Protein AF-Q75D77-F1 (afdb_monomer_lite)

Secondary structure (DSSP, 8-state):
--TTTGGGGT---HHHHHHHHHHHTS---HHHHHS-HHHHHHHHHHIIIIIIIIIIS---TTT-HHHHHHHHHHHHHHHHHTGGGT--BTTHHHHHHHHH-GGGTS-TT-HHHHHHHHHHHHS--PBP-TTTTS-----S----------GGGPPPTTS-TT-HHHHHHHHHHHHHHHHHHTT------TTSHHHHHHHHTT-----------------------------------PPP-PPP--------------------------------------------------------------------------------PPP-----------------------------

InterPro domains:
  IPR015267 Protein phosphatase 4 core regulatory subunit R2 [PF09184] (5-237)
  IPR015267 Protein phosphatase 4 core regulatory subunit R2 [PTHR16487] (82-351)

Organism: Eremothecium gossypii (strain ATCC 10895 / CBS 109.51 / FGSC 9923 / NRRL Y-1056) (NCBI:txid284811)

Structure (mmCIF, N/CA/C/O backbone):
data_AF-Q75D77-F1
#
_entry.id   AF-Q75D77-F1
#
loop_
_atom_site.group_PDB
_atom_site.id
_atom_site.type_symbol
_atom_site.label_atom_id
_atom_site.label_alt_id
_atom_site.label_comp_id
_atom_site.label_asym_id
_atom_site.label_entity_id
_atom_site.label_seq_id
_atom_site.pdbx_PDB_ins_code
_atom_site.Cartn_x
_atom_site.Cartn_y
_atom_site.Cartn_z
_atom_site.occupancy
_atom_site.B_iso_or_equiv
_atom_site.auth_seq_id
_atom_site.auth_comp_id
_atom_site.auth_asym_id
_atom_site.auth_atom_id
_atom_site.pdbx_PDB_model_num
ATOM 1 N N . MET A 1 1 ? 21.833 11.526 8.584 1.00 44.44 1 MET A N 1
ATOM 2 C CA . MET A 1 1 ? 22.180 11.220 7.180 1.00 44.44 1 MET A CA 1
ATOM 3 C C . MET A 1 1 ? 21.244 10.127 6.653 1.00 44.44 1 MET A C 1
ATOM 5 O O . MET A 1 1 ? 21.713 9.078 6.258 1.00 44.44 1 MET A O 1
ATOM 9 N N . GLN A 1 2 ? 19.924 10.351 6.675 1.00 49.41 2 GLN A N 1
ATOM 10 C CA . GLN A 1 2 ? 18.911 9.353 6.265 1.00 49.41 2 GLN A CA 1
ATOM 11 C C . GLN A 1 2 ? 18.120 9.778 5.011 1.00 49.41 2 GLN A C 1
ATOM 13 O O . GLN A 1 2 ? 17.219 9.079 4.579 1.00 49.41 2 GLN A O 1
ATOM 18 N N . SER A 1 3 ? 18.477 10.896 4.373 1.00 57.91 3 SER A N 1
ATOM 19 C CA . SER A 1 3 ? 17.642 11.550 3.354 1.00 57.91 3 SER A CA 1
ATOM 20 C C . SER A 1 3 ? 17.718 10.949 1.940 1.00 57.91 3 SER A C 1
ATOM 22 O O . SER A 1 3 ? 17.270 11.591 0.997 1.00 57.91 3 SER A O 1
ATOM 24 N N . GLY A 1 4 ? 18.349 9.784 1.756 1.00 55.44 4 GLY A N 1
ATOM 25 C CA . GLY A 1 4 ? 18.550 9.181 0.429 1.00 55.44 4 GLY A CA 1
ATOM 26 C C . GLY A 1 4 ? 17.504 8.128 0.063 1.00 55.44 4 GLY A C 1
ATOM 27 O O . GLY A 1 4 ? 17.031 8.095 -1.069 1.00 55.44 4 GLY A O 1
ATOM 28 N N . GLU A 1 5 ? 17.117 7.285 1.019 1.00 57.66 5 GLU A N 1
ATOM 29 C CA . GLU A 1 5 ? 16.208 6.163 0.755 1.00 57.66 5 GLU A CA 1
ATOM 30 C C . GLU A 1 5 ? 14.735 6.578 0.790 1.00 57.66 5 GLU A C 1
ATOM 32 O O . GLU A 1 5 ? 13.937 6.039 0.029 1.00 57.66 5 GLU A O 1
ATOM 37 N N . GLU A 1 6 ? 14.383 7.614 1.560 1.00 56.34 6 GLU A N 1
ATOM 38 C CA . GLU A 1 6 ? 13.011 8.147 1.629 1.00 56.34 6 GLU A CA 1
ATOM 39 C C . GLU A 1 6 ? 12.502 8.646 0.262 1.00 56.34 6 GLU A C 1
ATOM 41 O O . GLU A 1 6 ? 11.308 8.582 -0.023 1.00 56.34 6 GLU A O 1
ATOM 46 N N . SER A 1 7 ? 13.404 9.069 -0.635 1.00 55.75 7 SER A N 1
ATOM 47 C CA . SER A 1 7 ? 13.040 9.444 -2.010 1.00 55.75 7 SER A CA 1
ATOM 48 C C . SER A 1 7 ? 12.618 8.259 -2.880 1.00 55.75 7 SER A C 1
ATOM 50 O O . SER A 1 7 ? 11.870 8.457 -3.832 1.00 55.75 7 SER A O 1
ATOM 52 N N . ARG A 1 8 ? 13.047 7.025 -2.578 1.00 59.03 8 ARG A N 1
ATOM 53 C CA . ARG A 1 8 ? 12.725 5.863 -3.427 1.00 59.03 8 ARG A CA 1
ATOM 54 C C . ARG A 1 8 ? 11.274 5.405 -3.314 1.00 59.03 8 ARG A C 1
ATOM 56 O O . ARG A 1 8 ? 10.776 4.777 -4.240 1.00 59.03 8 ARG A O 1
ATOM 63 N N . LEU A 1 9 ? 10.592 5.734 -2.218 1.00 72.62 9 LEU A N 1
ATOM 64 C CA . LEU A 1 9 ? 9.173 5.403 -2.041 1.00 72.62 9 LEU A CA 1
ATOM 65 C C . LEU A 1 9 ? 8.240 6.422 -2.707 1.00 72.62 9 LEU A C 1
ATOM 67 O O . LEU A 1 9 ? 7.045 6.165 -2.844 1.00 72.62 9 LEU A O 1
ATOM 71 N N . GLY A 1 10 ? 8.765 7.589 -3.097 1.00 85.25 10 GLY A N 1
ATOM 72 C CA . GLY A 1 10 ? 7.974 8.666 -3.687 1.00 85.25 10 GLY A CA 1
ATOM 73 C C . GLY A 1 10 ? 6.927 9.257 -2.738 1.00 85.25 10 GLY A C 1
ATOM 74 O O . GLY A 1 10 ? 5.968 9.847 -3.205 1.00 85.25 10 GLY A O 1
ATOM 75 N N . ILE A 1 11 ? 7.032 9.102 -1.411 1.00 92.62 11 ILE A N 1
ATOM 76 C CA . ILE A 1 11 ? 6.045 9.664 -0.469 1.00 92.62 11 ILE A CA 1
ATOM 77 C C . ILE A 1 11 ? 6.521 11.036 0.017 1.00 92.62 11 ILE A C 1
ATOM 79 O O . ILE A 1 11 ? 7.289 11.148 0.968 1.00 92.62 11 ILE A O 1
ATOM 83 N N . LYS A 1 12 ? 6.043 12.109 -0.619 1.00 91.31 12 LYS A N 1
ATOM 84 C CA . LYS A 1 12 ? 6.459 13.492 -0.303 1.00 91.31 12 LYS A CA 1
ATOM 85 C C . LYS A 1 12 ? 5.999 14.002 1.062 1.00 91.31 12 LYS A C 1
ATOM 87 O O . LYS A 1 12 ? 6.651 14.851 1.669 1.00 91.31 12 LYS A O 1
ATOM 92 N N . CYS A 1 13 ? 4.841 13.544 1.529 1.00 94.44 13 CYS A N 1
ATOM 93 C CA . CYS A 1 13 ? 4.251 14.016 2.774 1.00 94.44 13 CYS A CA 1
ATOM 94 C C . CYS A 1 13 ? 4.801 13.208 3.959 1.00 94.44 13 CYS A C 1
ATOM 96 O O . CYS A 1 13 ? 4.417 12.058 4.153 1.00 94.44 13 CYS A O 1
ATOM 98 N N . ALA A 1 14 ? 5.667 13.820 4.774 1.00 93.88 14 ALA A N 1
ATOM 99 C CA . ALA A 1 14 ? 6.322 13.148 5.901 1.00 93.88 14 ALA A CA 1
ATOM 100 C C . ALA A 1 14 ? 5.331 12.525 6.903 1.00 93.88 14 ALA A C 1
ATOM 102 O O . ALA A 1 14 ? 5.546 11.411 7.373 1.00 93.88 14 ALA A O 1
ATOM 103 N N . SER A 1 15 ? 4.216 13.206 7.191 1.00 96.19 15 SER A N 1
ATOM 104 C CA . SER A 1 15 ? 3.186 12.671 8.087 1.00 96.19 15 SER A CA 1
ATOM 105 C C . SER A 1 15 ? 2.448 11.479 7.478 1.00 96.19 15 SER A C 1
ATOM 107 O O . SER A 1 15 ? 2.137 10.536 8.194 1.00 96.19 15 SER A O 1
ATOM 109 N N . LEU A 1 16 ? 2.201 11.482 6.162 1.00 97.38 16 LEU A N 1
ATOM 110 C CA . LEU A 1 16 ? 1.619 10.324 5.477 1.00 97.38 16 LEU A CA 1
ATOM 111 C C . LEU A 1 16 ? 2.597 9.141 5.482 1.00 97.38 16 LEU A C 1
ATOM 113 O O . LEU A 1 16 ? 2.183 8.014 5.722 1.00 97.38 16 LEU A O 1
ATOM 117 N N . HIS A 1 17 ? 3.890 9.392 5.254 1.00 96.31 17 HIS A N 1
ATOM 118 C CA . HIS A 1 17 ? 4.924 8.359 5.308 1.00 96.31 17 HIS A CA 1
ATOM 119 C C . HIS A 1 17 ? 4.996 7.694 6.692 1.00 96.31 17 HIS A C 1
ATOM 121 O O . HIS A 1 17 ? 5.020 6.467 6.779 1.00 96.31 17 HIS A O 1
ATOM 127 N N . GLU A 1 18 ? 4.981 8.481 7.772 1.00 96.88 18 GLU A N 1
ATOM 128 C CA . GLU A 1 18 ? 4.966 7.961 9.146 1.00 96.88 18 GLU A CA 1
ATOM 129 C C . GLU A 1 18 ? 3.713 7.112 9.421 1.00 96.88 18 GLU A C 1
ATOM 131 O O . GLU A 1 18 ? 3.813 6.005 9.946 1.00 96.88 18 GLU A O 1
ATOM 136 N N . GLU A 1 19 ? 2.535 7.595 9.020 1.00 97.75 19 GLU A N 1
ATOM 137 C CA . GLU A 1 19 ? 1.270 6.878 9.212 1.00 97.75 19 GLU A CA 1
ATOM 138 C C . GLU A 1 19 ? 1.205 5.578 8.403 1.00 97.75 19 GLU A C 1
ATOM 140 O O . GLU A 1 19 ? 0.796 4.550 8.937 1.00 97.75 19 GLU A O 1
ATOM 145 N N . LEU A 1 20 ? 1.625 5.597 7.133 1.00 97.31 20 LEU A N 1
ATOM 146 C CA . LEU A 1 20 ? 1.664 4.398 6.297 1.00 97.31 20 LEU A CA 1
ATOM 147 C C . LEU A 1 20 ? 2.696 3.388 6.805 1.00 97.31 20 LEU A C 1
ATOM 149 O O . LEU A 1 20 ? 2.415 2.195 6.785 1.00 97.31 20 LEU A O 1
ATOM 153 N N . THR A 1 21 ? 3.843 3.849 7.314 1.00 96.62 21 THR A N 1
ATOM 154 C CA . THR A 1 21 ? 4.843 2.969 7.940 1.00 96.62 21 THR A CA 1
ATOM 155 C C . THR A 1 21 ? 4.243 2.257 9.154 1.00 96.62 21 THR A C 1
ATOM 157 O O . THR A 1 21 ? 4.318 1.034 9.232 1.00 96.62 21 THR A O 1
ATOM 160 N N . GLN A 1 22 ? 3.558 2.982 10.046 1.00 97.00 22 GLN A N 1
ATOM 161 C CA . GLN A 1 22 ? 2.881 2.377 11.203 1.00 97.00 22 GLN A CA 1
ATOM 162 C C . GLN A 1 22 ? 1.814 1.358 10.776 1.00 97.00 22 GLN A C 1
ATOM 164 O O . GLN A 1 22 ? 1.760 0.251 11.304 1.00 97.00 22 GLN A O 1
ATOM 169 N N . ILE A 1 23 ? 0.991 1.694 9.778 1.00 96.69 23 ILE A N 1
ATOM 170 C CA . ILE A 1 23 ? -0.087 0.808 9.315 1.00 96.69 23 ILE A CA 1
ATOM 171 C C . ILE A 1 23 ? 0.457 -0.447 8.622 1.00 96.69 23 ILE A C 1
ATOM 173 O O . ILE A 1 23 ? -0.061 -1.536 8.855 1.00 96.69 23 ILE A O 1
ATOM 177 N N . VAL A 1 24 ? 1.451 -0.305 7.742 1.00 96.44 24 VAL A N 1
ATOM 178 C CA . VAL A 1 24 ? 1.895 -1.380 6.837 1.00 96.44 24 VAL A CA 1
ATOM 179 C C . VAL A 1 24 ? 3.035 -2.201 7.437 1.00 96.44 24 VAL A C 1
ATOM 181 O O . VAL A 1 24 ? 3.015 -3.425 7.333 1.00 96.44 24 VAL A O 1
ATOM 184 N N . ILE A 1 25 ? 4.016 -1.550 8.065 1.00 95.69 25 ILE A N 1
ATOM 185 C CA . ILE A 1 25 ? 5.194 -2.217 8.636 1.00 95.69 25 ILE A CA 1
ATOM 186 C C . ILE A 1 25 ? 4.924 -2.649 10.075 1.00 95.69 25 ILE A C 1
ATOM 188 O O . ILE A 1 25 ? 5.086 -3.825 10.394 1.00 95.69 25 ILE A O 1
ATOM 192 N N . ASP A 1 26 ? 4.456 -1.731 10.925 1.00 96.88 26 ASP A N 1
ATOM 193 C CA . ASP A 1 26 ? 4.207 -2.039 12.342 1.00 96.88 26 ASP A CA 1
ATOM 194 C C . ASP A 1 26 ? 2.865 -2.763 12.565 1.00 96.88 26 ASP A C 1
ATOM 196 O O . ASP A 1 26 ? 2.584 -3.224 13.672 1.00 96.88 26 ASP A O 1
ATOM 200 N N . GLN A 1 27 ? 2.036 -2.872 11.517 1.00 94.88 27 GLN A N 1
ATOM 201 C CA . GLN A 1 27 ? 0.669 -3.410 11.560 1.00 94.88 27 GLN A CA 1
ATOM 202 C C . GLN A 1 27 ? -0.225 -2.707 12.600 1.00 94.88 27 GLN A C 1
ATOM 204 O O . GLN A 1 27 ? -1.197 -3.280 13.104 1.00 94.88 27 GLN A O 1
ATOM 209 N N . ASP A 1 28 ? 0.081 -1.445 12.913 1.00 94.62 28 ASP A N 1
ATOM 210 C CA . ASP A 1 28 ? -0.666 -0.621 13.854 1.00 94.62 28 ASP A CA 1
ATOM 211 C C . ASP A 1 28 ? -1.730 0.213 13.130 1.00 94.62 28 ASP A C 1
ATOM 213 O O . ASP A 1 28 ? -1.447 1.128 12.357 1.00 94.62 28 ASP A O 1
ATOM 217 N N . VAL A 1 29 ? -2.998 -0.067 13.430 1.00 94.38 29 VAL A N 1
ATOM 218 C CA . VAL A 1 29 ? -4.148 0.693 12.915 1.00 94.38 29 VAL A CA 1
ATOM 219 C C . VAL A 1 29 ? -4.448 1.962 13.716 1.00 94.38 29 VAL A C 1
ATOM 221 O O . VAL A 1 29 ? -5.402 2.675 13.398 1.00 94.38 29 VAL A O 1
ATOM 224 N N . GLY A 1 30 ? -3.665 2.261 14.754 1.00 95.25 30 GLY A N 1
ATOM 225 C CA . GLY A 1 30 ? -3.779 3.457 15.584 1.00 95.25 30 GLY A CA 1
ATOM 226 C C . GLY A 1 30 ? -3.913 4.767 14.793 1.00 95.25 30 GLY A C 1
ATOM 227 O 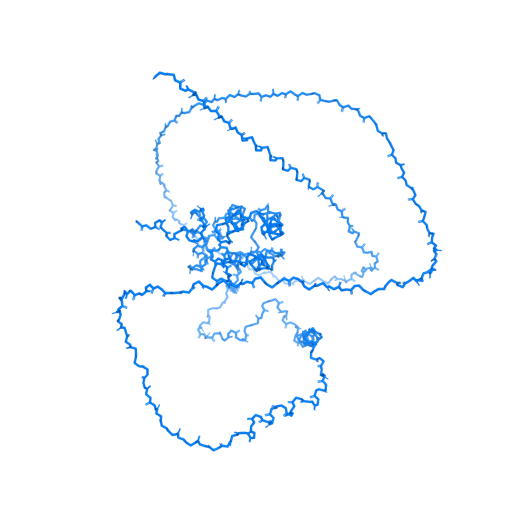O . GLY A 1 30 ? -4.794 5.569 15.125 1.00 95.25 30 GLY A O 1
ATOM 228 N N . PRO A 1 31 ? -3.133 5.005 13.717 1.00 96.56 31 PRO A N 1
ATOM 229 C CA . PRO A 1 31 ? -3.299 6.178 12.858 1.00 96.56 31 PRO A CA 1
ATOM 230 C C . PRO A 1 31 ? -4.708 6.334 12.275 1.00 96.56 31 PRO A C 1
ATOM 232 O O . PRO A 1 31 ? -5.253 7.435 12.316 1.00 96.56 31 PRO A O 1
ATOM 235 N N . LEU A 1 32 ? -5.332 5.237 11.828 1.00 96.38 32 LEU A N 1
ATOM 236 C CA . LEU A 1 32 ? -6.681 5.239 11.242 1.00 96.38 32 LEU A CA 1
ATOM 237 C C . LEU A 1 32 ? -7.779 5.586 12.261 1.00 96.38 32 LEU A C 1
ATOM 239 O O . LEU A 1 32 ? -8.881 5.967 11.877 1.00 96.38 32 LEU A O 1
ATOM 243 N N . GLN A 1 33 ? -7.496 5.444 13.560 1.00 95.00 33 GLN A N 1
ATOM 244 C CA . GLN A 1 33 ? -8.410 5.820 14.646 1.00 95.00 33 GLN A CA 1
ATOM 245 C C . GLN A 1 33 ? -8.165 7.244 15.156 1.00 95.00 33 GLN A C 1
ATOM 247 O O . GLN A 1 33 ? -9.082 7.896 15.653 1.00 95.00 33 GLN A O 1
ATOM 252 N N . ARG A 1 34 ? -6.915 7.710 15.082 1.00 95.88 34 ARG A N 1
ATOM 253 C CA . ARG A 1 34 ? -6.466 8.993 15.635 1.00 95.88 34 ARG A CA 1
ATOM 254 C C . ARG A 1 34 ? -6.675 10.158 14.669 1.00 95.88 34 ARG A C 1
ATOM 256 O O . ARG A 1 34 ? -7.000 11.253 15.124 1.00 95.88 34 ARG A O 1
ATOM 263 N N . VAL A 1 35 ? -6.451 9.941 13.374 1.00 97.00 35 VAL A N 1
ATOM 264 C CA . VAL A 1 35 ? -6.540 10.982 12.341 1.00 97.00 35 VAL A CA 1
ATOM 265 C C . VAL A 1 35 ? -7.941 10.967 11.718 1.00 97.00 35 VAL A C 1
ATOM 267 O O . VAL A 1 35 ? -8.418 9.891 11.353 1.00 97.00 35 VAL A O 1
ATOM 270 N N . PRO A 1 36 ? -8.623 12.121 11.571 1.00 97.25 36 PRO A N 1
ATOM 271 C CA . PRO A 1 36 ? -9.892 12.185 10.851 1.00 97.25 36 PRO A CA 1
ATOM 272 C C . PRO A 1 36 ? -9.756 11.615 9.436 1.00 97.25 36 PRO A C 1
ATOM 274 O O . PRO A 1 36 ? -8.835 11.974 8.701 1.00 97.25 36 PRO A O 1
ATOM 277 N N . ALA A 1 37 ? -10.695 10.758 9.034 1.00 97.50 37 ALA A N 1
ATOM 278 C CA . ALA A 1 37 ? -10.677 10.109 7.728 1.00 97.50 37 ALA A CA 1
ATOM 279 C C . ALA A 1 37 ? -10.583 11.116 6.574 1.00 97.50 37 ALA A C 1
ATOM 281 O O . ALA A 1 37 ? -9.868 10.863 5.615 1.00 97.50 37 ALA A O 1
ATOM 282 N N . SER A 1 38 ? -11.238 12.276 6.680 1.00 97.94 38 SER A N 1
ATOM 283 C CA . SER A 1 38 ? -11.159 13.330 5.664 1.00 97.94 38 SER A CA 1
ATOM 284 C C . SER A 1 38 ? -9.739 13.880 5.479 1.00 97.94 38 SER A C 1
ATOM 286 O O . SER A 1 38 ? -9.333 14.162 4.359 1.00 97.94 38 SER A O 1
ATOM 288 N N . GLU A 1 39 ? -8.975 14.030 6.566 1.00 98.12 39 GLU A N 1
ATOM 289 C CA . GLU A 1 39 ? -7.596 14.540 6.531 1.00 98.12 39 GLU A CA 1
ATOM 290 C C . GLU A 1 39 ? -6.612 13.465 6.054 1.00 98.12 39 GLU A C 1
ATOM 292 O O . GLU A 1 39 ? -5.726 13.737 5.240 1.00 98.12 39 GLU A O 1
ATOM 297 N N . PHE A 1 40 ? -6.788 12.233 6.538 1.00 98.31 40 PHE A N 1
ATOM 298 C CA . PHE A 1 40 ? -5.977 11.094 6.123 1.00 98.31 40 PHE A CA 1
ATOM 299 C C . PHE A 1 40 ? -6.170 10.788 4.633 1.00 98.31 40 PHE A C 1
ATOM 301 O O . PHE A 1 40 ? -5.196 10.712 3.881 1.00 98.31 40 PHE A O 1
ATOM 308 N N . LEU A 1 41 ? -7.429 10.666 4.192 1.00 98.25 41 LEU A N 1
ATOM 309 C CA . LEU A 1 41 ? -7.760 10.365 2.803 1.00 98.25 41 LEU A CA 1
ATOM 310 C C . LEU A 1 41 ? -7.303 11.477 1.867 1.00 98.25 41 LEU A C 1
ATOM 312 O O . LEU A 1 41 ? -6.728 11.136 0.848 1.00 98.25 41 LEU A O 1
ATOM 316 N N . ALA A 1 42 ? -7.440 12.761 2.219 1.00 98.00 42 ALA A N 1
ATOM 317 C CA . ALA A 1 42 ? -6.970 13.859 1.366 1.00 98.00 42 ALA A CA 1
ATOM 318 C C . ALA A 1 42 ? -5.483 13.721 0.985 1.00 98.00 42 ALA A C 1
ATOM 320 O O . ALA A 1 42 ? -5.122 13.837 -0.186 1.00 98.00 42 ALA A O 1
ATOM 321 N N . ARG A 1 43 ? -4.619 13.400 1.958 1.00 97.94 43 ARG A N 1
ATOM 322 C CA . ARG A 1 43 ? -3.185 13.168 1.706 1.00 97.94 43 ARG A CA 1
ATOM 323 C C . ARG A 1 43 ? -2.943 11.876 0.927 1.00 97.94 43 ARG A C 1
ATOM 325 O O . ARG A 1 43 ? -2.105 11.843 0.029 1.00 97.94 43 ARG A O 1
ATOM 332 N N . LEU A 1 44 ? -3.673 10.811 1.264 1.00 98.25 44 LEU A N 1
ATOM 333 C CA . LEU A 1 44 ? -3.537 9.514 0.604 1.00 98.25 44 LEU A CA 1
ATOM 334 C C . LEU A 1 44 ? -3.970 9.568 -0.865 1.00 98.25 44 LEU A C 1
ATOM 336 O O . LEU A 1 44 ? -3.279 9.007 -1.711 1.00 98.25 44 LEU A O 1
ATOM 340 N N . VAL A 1 45 ? -5.080 10.239 -1.185 1.00 97.69 45 VAL A N 1
ATOM 341 C CA . VAL A 1 45 ? -5.582 10.349 -2.560 1.00 97.69 45 VAL A CA 1
ATOM 342 C C . VAL A 1 45 ? -4.718 11.269 -3.414 1.00 97.69 45 VAL A C 1
ATOM 344 O O . VAL A 1 45 ? -4.531 10.982 -4.594 1.00 97.69 45 VAL A O 1
ATOM 347 N N . GLU A 1 46 ? -4.128 12.319 -2.833 1.00 97.00 46 GLU A N 1
ATOM 348 C CA . GLU A 1 46 ? -3.119 13.139 -3.511 1.00 97.00 46 GLU A CA 1
ATOM 349 C C . GLU A 1 46 ? -1.897 12.289 -3.885 1.00 97.00 46 GLU A C 1
ATOM 351 O O . GLU A 1 46 ? -1.494 12.254 -5.049 1.00 97.00 46 GLU A O 1
ATOM 356 N N . HIS A 1 47 ? -1.358 11.535 -2.921 1.00 97.25 47 HIS A N 1
ATOM 357 C CA . HIS A 1 47 ? -0.231 10.629 -3.149 1.00 97.25 47 HIS A CA 1
ATOM 358 C C . HIS A 1 47 ? -0.552 9.564 -4.204 1.00 97.25 47 HIS A C 1
ATOM 360 O O . HIS A 1 47 ? 0.200 9.375 -5.160 1.00 97.25 47 HIS A O 1
ATOM 366 N N . MET A 1 48 ? -1.711 8.923 -4.068 1.00 96.81 48 MET A N 1
ATOM 367 C CA . MET A 1 48 ? -2.193 7.884 -4.971 1.00 96.81 48 MET A CA 1
ATOM 368 C C . MET A 1 48 ? -2.420 8.404 -6.392 1.00 96.81 48 MET A C 1
ATOM 370 O O . MET A 1 48 ? -2.027 7.731 -7.337 1.00 96.81 48 MET A O 1
ATOM 374 N N . GLY A 1 49 ? -3.048 9.572 -6.552 1.00 96.00 49 GLY A N 1
ATOM 375 C CA . GLY A 1 49 ? -3.456 10.114 -7.849 1.00 96.00 49 GLY A CA 1
ATOM 376 C C . GLY A 1 49 ? -2.393 10.939 -8.572 1.00 96.00 49 GLY A C 1
ATOM 377 O O . GLY A 1 49 ? -2.452 11.062 -9.794 1.00 96.00 49 GLY A O 1
ATOM 378 N N . GLN A 1 50 ? -1.432 11.514 -7.846 1.00 94.25 50 GLN A N 1
ATOM 379 C CA . GLN A 1 50 ? -0.445 12.434 -8.419 1.00 94.25 50 GLN A CA 1
ATOM 380 C C . GLN A 1 50 ? 0.982 11.924 -8.262 1.00 94.25 50 GLN A C 1
ATOM 382 O O . GLN A 1 50 ? 1.721 11.864 -9.246 1.00 94.25 50 GLN A O 1
ATOM 387 N N . THR A 1 51 ? 1.373 11.562 -7.044 1.00 94.81 51 THR A N 1
ATOM 388 C CA . THR A 1 51 ? 2.774 11.280 -6.727 1.00 94.81 51 THR A CA 1
ATOM 389 C C . THR A 1 51 ? 3.206 9.915 -7.248 1.00 94.81 51 THR A C 1
ATOM 391 O O . THR A 1 51 ? 4.173 9.838 -8.001 1.00 94.81 51 THR A O 1
ATOM 394 N N . ILE A 1 52 ? 2.456 8.848 -6.949 1.00 95.25 52 ILE A N 1
ATOM 395 C CA . ILE A 1 52 ? 2.797 7.482 -7.377 1.00 95.25 52 ILE A CA 1
ATOM 396 C C . ILE A 1 52 ? 2.926 7.363 -8.908 1.00 95.25 52 ILE A C 1
ATOM 398 O O . ILE A 1 52 ? 3.961 6.876 -9.369 1.00 95.25 52 ILE A O 1
ATOM 402 N N . PRO A 1 53 ? 1.954 7.811 -9.732 1.00 94.19 53 PRO A N 1
ATOM 403 C CA . PRO A 1 53 ? 2.070 7.661 -11.180 1.00 94.19 53 PRO A CA 1
ATOM 404 C C . PRO A 1 53 ? 3.295 8.380 -11.746 1.00 94.19 53 PRO A C 1
ATOM 406 O O . PRO A 1 53 ? 3.988 7.821 -12.588 1.00 94.19 53 PRO A O 1
ATOM 409 N N . ARG A 1 54 ? 3.585 9.594 -11.264 1.00 92.62 54 ARG A N 1
ATOM 410 C CA . ARG A 1 54 ? 4.667 10.433 -11.796 1.00 92.62 54 ARG A CA 1
ATOM 411 C C . ARG A 1 54 ? 6.043 10.002 -11.306 1.00 92.62 54 ARG A C 1
ATOM 413 O O . ARG A 1 54 ? 6.968 9.922 -12.102 1.00 92.62 54 ARG A O 1
ATOM 420 N N . GLU A 1 55 ? 6.185 9.748 -10.010 1.00 92.44 55 GLU A N 1
ATOM 421 C CA . GLU A 1 55 ? 7.493 9.538 -9.376 1.00 92.44 55 GLU A CA 1
ATOM 422 C C . GLU A 1 55 ? 7.895 8.072 -9.312 1.00 92.44 55 GLU A C 1
ATOM 424 O O . GLU A 1 55 ? 9.083 7.773 -9.346 1.00 92.44 55 GLU A O 1
ATOM 429 N N . VAL A 1 56 ? 6.924 7.159 -9.236 1.00 92.81 56 VAL A N 1
ATOM 430 C CA . VAL A 1 56 ? 7.213 5.731 -9.074 1.00 92.81 56 VAL A CA 1
ATOM 431 C C . VAL A 1 56 ? 7.097 4.973 -10.390 1.00 92.81 56 VAL A C 1
ATOM 433 O O . VAL A 1 56 ? 7.964 4.163 -10.707 1.00 92.81 56 VAL A O 1
ATOM 436 N N . PHE A 1 57 ? 6.049 5.244 -11.169 1.00 93.00 57 PHE A N 1
ATOM 437 C CA . PHE A 1 57 ? 5.842 4.605 -12.475 1.00 93.00 57 PHE A CA 1
ATOM 438 C C . PHE A 1 57 ? 6.409 5.420 -13.648 1.00 93.00 57 PHE A C 1
ATOM 440 O O . PHE A 1 57 ? 6.335 4.968 -14.787 1.00 93.00 57 PHE A O 1
ATOM 447 N N . GLY A 1 58 ? 6.954 6.618 -13.399 1.00 89.62 58 GLY A N 1
ATOM 448 C CA . GLY A 1 58 ? 7.504 7.475 -14.455 1.00 89.62 58 GLY A CA 1
ATOM 449 C C . GLY A 1 58 ? 6.477 7.836 -15.532 1.00 89.62 58 GLY A C 1
ATOM 450 O O . GLY A 1 58 ? 6.832 7.979 -16.698 1.00 89.62 58 GLY A O 1
ATOM 451 N N . ALA A 1 59 ? 5.192 7.917 -15.173 1.00 79.88 59 ALA A N 1
ATOM 452 C CA . ALA A 1 59 ? 4.119 8.183 -16.117 1.00 79.88 59 ALA A CA 1
ATOM 453 C C . ALA A 1 59 ? 4.209 9.628 -16.619 1.00 79.88 59 ALA A C 1
ATOM 455 O O . ALA A 1 59 ? 3.704 10.565 -15.992 1.00 79.88 59 ALA A O 1
ATOM 456 N N . GLU A 1 60 ? 4.861 9.797 -17.764 1.00 75.00 60 GLU A N 1
ATOM 457 C CA . GLU A 1 60 ? 4.803 11.025 -18.541 1.00 75.00 60 GLU A CA 1
ATOM 458 C C . GLU A 1 60 ? 3.420 11.180 -19.188 1.00 75.00 60 GLU A C 1
ATOM 460 O O . GLU A 1 60 ? 2.668 10.215 -19.364 1.00 75.00 60 GLU A O 1
ATOM 465 N N . ALA A 1 61 ? 3.057 12.421 -19.515 1.00 63.59 61 ALA A N 1
ATOM 466 C CA . ALA A 1 61 ? 1.699 12.795 -19.910 1.00 63.59 61 ALA A CA 1
ATOM 467 C C . ALA A 1 61 ? 1.157 12.035 -21.138 1.00 63.59 61 ALA A C 1
ATOM 469 O O . ALA A 1 61 ? -0.057 11.983 -21.321 1.00 63.59 61 ALA A O 1
ATOM 470 N N . GLU A 1 62 ? 2.019 11.446 -21.968 1.00 65.31 62 GLU A N 1
ATOM 471 C CA . GLU A 1 62 ? 1.631 10.890 -23.267 1.00 65.31 62 GLU A CA 1
ATOM 472 C C . GLU A 1 62 ? 1.273 9.397 -23.209 1.00 65.31 62 GLU A C 1
ATOM 474 O O . GLU A 1 62 ? 0.286 8.975 -23.812 1.00 65.31 62 GLU A O 1
ATOM 479 N N . THR A 1 63 ? 1.999 8.588 -22.434 1.00 66.81 63 THR A N 1
ATOM 480 C CA . THR A 1 63 ? 1.878 7.116 -22.488 1.00 66.81 63 THR A CA 1
ATOM 481 C C . THR A 1 63 ? 0.752 6.565 -21.600 1.00 66.81 63 THR A C 1
ATOM 483 O O . THR A 1 63 ? 0.300 5.435 -21.784 1.00 66.81 63 THR A O 1
ATOM 486 N N . GLY A 1 64 ? 0.270 7.355 -20.635 1.00 72.94 64 GLY A N 1
ATOM 487 C CA . GLY A 1 64 ? -0.608 6.887 -19.555 1.00 72.94 64 GLY A CA 1
ATOM 488 C C . GLY A 1 64 ? -1.991 7.532 -19.473 1.00 72.94 64 GLY A C 1
ATOM 489 O O . GLY A 1 64 ? -2.678 7.306 -18.480 1.00 72.94 64 GLY A O 1
ATOM 490 N N . THR A 1 65 ? -2.417 8.328 -20.461 1.00 86.19 65 THR A N 1
ATOM 491 C CA . THR A 1 65 ? -3.616 9.194 -20.360 1.00 86.19 65 THR A CA 1
ATOM 492 C C . THR A 1 65 ? -4.856 8.466 -19.833 1.00 86.19 65 THR A C 1
ATOM 494 O O . THR A 1 65 ? -5.439 8.887 -18.837 1.00 86.19 65 THR A O 1
ATOM 497 N N . ARG A 1 66 ? -5.202 7.311 -20.414 1.00 94.19 66 ARG A N 1
ATOM 498 C CA . ARG A 1 66 ? -6.365 6.512 -19.993 1.00 94.19 66 ARG A CA 1
ATOM 499 C C . ARG A 1 66 ? -6.250 5.977 -18.562 1.00 94.19 66 ARG A C 1
ATOM 501 O O . ARG A 1 66 ? -7.244 5.934 -17.843 1.00 94.19 66 ARG A O 1
ATOM 508 N N . ASP A 1 67 ? -5.069 5.522 -18.154 1.00 95.31 67 ASP A N 1
ATOM 509 C CA . ASP A 1 67 ? -4.869 4.966 -16.812 1.00 95.31 67 ASP A CA 1
ATOM 510 C C . ASP A 1 67 ? -4.856 6.084 -15.749 1.00 95.31 67 ASP A C 1
ATOM 512 O O . ASP A 1 67 ? -5.397 5.895 -14.660 1.00 95.31 67 ASP A O 1
ATOM 516 N N . LEU A 1 68 ? -4.366 7.282 -16.096 1.00 95.19 68 LEU A N 1
ATOM 517 C CA . LEU A 1 68 ? -4.459 8.485 -15.259 1.00 95.19 68 LEU A CA 1
ATOM 518 C C . LEU A 1 68 ? -5.902 8.996 -15.117 1.00 95.19 68 LEU A C 1
ATOM 520 O O . LEU A 1 68 ? -6.307 9.366 -14.017 1.00 95.19 68 LEU A O 1
ATOM 524 N N . GLU A 1 69 ? -6.704 8.980 -16.187 1.00 95.56 69 GLU A N 1
ATOM 525 C CA . GLU A 1 69 ? -8.135 9.324 -16.128 1.00 95.56 69 GLU A CA 1
ATOM 526 C C . GLU A 1 69 ? -8.906 8.386 -15.192 1.00 95.56 69 GLU A C 1
ATOM 528 O O . GLU A 1 69 ? -9.685 8.833 -14.346 1.00 95.56 69 GLU A O 1
ATOM 533 N N . ARG A 1 70 ? -8.652 7.076 -15.301 1.00 97.12 70 ARG A N 1
ATOM 534 C CA . ARG A 1 70 ? -9.245 6.062 -14.416 1.00 97.12 70 ARG A CA 1
ATOM 535 C C . ARG A 1 70 ? -8.836 6.281 -12.967 1.00 97.12 70 ARG A C 1
ATOM 537 O O . ARG A 1 70 ? -9.681 6.241 -12.079 1.00 97.12 70 ARG A O 1
ATOM 544 N N . LEU A 1 71 ? -7.562 6.571 -12.723 1.00 96.88 71 LEU A N 1
ATOM 545 C CA . LEU A 1 71 ? -7.070 6.887 -11.389 1.00 96.88 71 LEU A CA 1
ATOM 546 C C . LEU A 1 71 ? -7.727 8.151 -10.815 1.00 96.88 71 LEU A C 1
ATOM 548 O O . LEU A 1 71 ? -8.115 8.162 -9.648 1.00 96.88 71 LEU A O 1
ATOM 552 N N . GLY A 1 72 ? -7.944 9.176 -11.644 1.00 97.25 72 GLY A N 1
ATOM 553 C CA . GLY A 1 72 ? -8.725 10.357 -11.277 1.00 97.25 72 GLY A CA 1
ATOM 554 C C . GLY A 1 72 ? -10.163 10.015 -10.870 1.00 97.25 72 GLY A C 1
ATOM 555 O O . GLY A 1 72 ? -10.658 10.533 -9.870 1.00 97.25 72 GLY A O 1
ATOM 556 N N . ALA A 1 73 ? -10.814 9.085 -11.577 1.00 98.25 73 ALA A N 1
ATOM 557 C CA . ALA A 1 73 ? -12.146 8.599 -11.212 1.00 98.25 73 ALA A CA 1
ATOM 558 C C . ALA A 1 73 ? -12.157 7.818 -9.883 1.00 98.25 73 ALA A C 1
ATOM 560 O O . ALA A 1 73 ? -13.127 7.904 -9.130 1.00 98.25 73 ALA A O 1
ATOM 561 N N . ILE A 1 74 ? -11.087 7.079 -9.569 1.00 98.50 74 ILE A N 1
ATOM 562 C CA . ILE A 1 74 ? -10.922 6.399 -8.273 1.00 98.50 74 ILE A CA 1
ATOM 563 C C . ILE A 1 74 ? -10.769 7.422 -7.140 1.00 98.50 74 ILE A C 1
ATOM 565 O O . ILE A 1 74 ? -11.425 7.283 -6.108 1.00 98.50 74 ILE A O 1
ATOM 569 N N . VAL A 1 75 ? -9.936 8.453 -7.334 1.00 98.31 75 VAL A N 1
ATOM 570 C CA . VAL A 1 75 ? -9.751 9.543 -6.359 1.00 98.31 75 VAL A CA 1
ATOM 571 C C . VAL A 1 75 ? -11.078 10.244 -6.080 1.00 98.31 75 VAL A C 1
ATOM 573 O O . VAL A 1 75 ? -11.499 10.302 -4.926 1.00 98.31 75 VAL A O 1
ATOM 576 N N . ALA A 1 76 ? -11.780 10.682 -7.130 1.00 98.38 76 ALA A N 1
ATOM 577 C CA . ALA A 1 76 ? -13.075 11.345 -6.993 1.00 98.38 76 ALA A CA 1
ATOM 578 C C . ALA A 1 76 ? -14.092 10.466 -6.248 1.00 98.38 76 ALA A C 1
ATOM 580 O O . ALA A 1 76 ? -14.794 10.939 -5.356 1.00 98.38 76 ALA A O 1
ATOM 581 N N . TYR A 1 77 ? -14.126 9.163 -6.549 1.00 98.62 77 TYR A N 1
ATOM 582 C CA . TYR A 1 77 ? -15.009 8.229 -5.858 1.00 98.62 77 TYR A CA 1
ATOM 583 C C . TYR A 1 77 ? -14.707 8.132 -4.357 1.00 98.62 77 TYR A C 1
ATOM 585 O O . TYR A 1 77 ? -15.642 8.148 -3.552 1.00 98.62 77 TYR A O 1
ATOM 593 N N . ILE A 1 78 ? -13.431 8.032 -3.966 1.00 98.56 78 ILE A N 1
ATOM 594 C CA . ILE A 1 78 ? -13.042 7.982 -2.549 1.00 98.56 78 ILE A CA 1
ATOM 595 C C . ILE A 1 78 ? -13.421 9.280 -1.838 1.00 98.56 78 ILE A C 1
ATOM 597 O O . ILE A 1 78 ? -13.980 9.234 -0.739 1.00 98.56 78 ILE A O 1
ATOM 601 N N . ASP A 1 79 ? -13.171 10.422 -2.472 1.00 97.88 79 ASP A N 1
ATOM 602 C CA . ASP A 1 79 ? -13.493 11.717 -1.888 1.00 97.88 79 ASP A CA 1
ATOM 603 C C . ASP A 1 79 ? -15.001 11.880 -1.660 1.00 97.88 79 ASP A C 1
ATOM 605 O O . ASP A 1 79 ? -15.429 12.224 -0.555 1.00 97.88 79 ASP A O 1
ATOM 609 N N . GLU A 1 80 ? -15.822 11.559 -2.663 1.00 98.19 80 GLU A N 1
ATOM 610 C CA . GLU A 1 80 ? -17.282 11.691 -2.599 1.00 98.19 80 GLU A CA 1
ATOM 611 C C . GLU A 1 80 ? -17.936 10.714 -1.607 1.00 98.19 80 GLU A C 1
ATOM 613 O O . GLU A 1 80 ? -18.868 11.082 -0.885 1.00 98.19 80 GLU A O 1
ATOM 618 N N . ASN A 1 81 ? -17.466 9.463 -1.556 1.00 98.25 81 ASN A N 1
ATOM 619 C CA . ASN A 1 81 ? -18.136 8.401 -0.798 1.00 98.25 81 ASN A CA 1
ATOM 620 C C . ASN A 1 81 ? -17.581 8.210 0.618 1.00 98.25 81 ASN A C 1
ATOM 622 O O . ASN A 1 81 ? -18.303 7.714 1.482 1.00 98.25 81 ASN A O 1
ATOM 626 N N . PHE A 1 82 ? -16.333 8.607 0.875 1.00 98.31 82 PHE A N 1
ATOM 627 C CA . PHE A 1 82 ? -15.646 8.332 2.138 1.00 98.31 82 PHE A CA 1
ATOM 628 C C . PHE A 1 82 ? -15.123 9.609 2.796 1.00 98.31 82 PHE A C 1
ATOM 630 O O . PHE A 1 82 ? -15.552 9.938 3.908 1.00 98.31 82 PHE A O 1
ATOM 637 N N . ALA A 1 83 ? -14.274 10.383 2.110 1.00 97.50 83 ALA A N 1
ATOM 638 C CA . ALA A 1 83 ? -13.643 11.559 2.714 1.00 97.50 83 ALA A CA 1
ATOM 639 C C . ALA A 1 83 ? -14.669 12.637 3.103 1.00 97.50 83 ALA A C 1
ATOM 641 O O . ALA A 1 83 ? -14.634 13.137 4.228 1.00 97.50 83 ALA A O 1
ATOM 642 N N . ALA A 1 84 ? -15.640 12.930 2.229 1.00 97.44 84 ALA A N 1
ATOM 643 C CA . ALA A 1 84 ? -16.702 13.908 2.482 1.00 97.44 84 ALA A CA 1
ATOM 644 C C . ALA A 1 84 ? -17.598 13.545 3.681 1.00 97.44 84 ALA A C 1
ATOM 646 O O . ALA A 1 84 ? -18.157 14.426 4.334 1.00 97.44 84 ALA A O 1
ATOM 647 N N . GLN A 1 85 ? -17.722 12.253 3.990 1.00 97.62 85 GLN A N 1
ATOM 648 C CA . GLN A 1 85 ? -18.503 11.740 5.120 1.00 97.62 85 GLN A CA 1
ATOM 649 C C . GLN A 1 85 ? -17.636 11.478 6.361 1.00 97.62 85 GLN A C 1
ATOM 651 O O . GLN A 1 85 ? -18.152 11.043 7.390 1.00 97.62 85 GLN A O 1
ATOM 656 N N . ASN A 1 86 ? -16.330 11.752 6.276 1.00 97.50 86 ASN A N 1
ATOM 657 C CA . ASN A 1 86 ? -15.337 11.453 7.300 1.00 97.50 86 ASN A CA 1
ATOM 658 C C . ASN A 1 86 ? -15.375 9.981 7.753 1.00 97.50 86 ASN A C 1
ATOM 660 O O . ASN A 1 86 ? -15.327 9.674 8.946 1.00 97.50 86 ASN A O 1
ATOM 664 N N . VAL A 1 87 ? -15.449 9.066 6.784 1.00 97.50 87 VAL A N 1
ATOM 665 C CA . VAL A 1 87 ? -15.412 7.616 7.006 1.00 97.50 87 VAL A CA 1
ATOM 666 C C . VAL A 1 87 ? -14.315 7.002 6.142 1.00 97.50 87 VAL A C 1
ATOM 668 O O . VAL A 1 87 ? -13.992 7.536 5.091 1.00 97.50 87 VAL A O 1
ATOM 671 N N . LEU A 1 88 ? -13.729 5.884 6.569 1.00 98.00 88 LEU A N 1
ATOM 672 C CA . LEU A 1 88 ? -12.747 5.137 5.777 1.00 98.00 88 LEU A CA 1
ATOM 673 C C . LEU A 1 88 ? -13.434 3.978 5.032 1.00 98.00 88 LEU A C 1
ATOM 675 O O . LEU A 1 88 ? -14.381 3.404 5.576 1.00 98.00 88 LEU A O 1
ATOM 679 N N . PRO A 1 89 ? -12.980 3.588 3.828 1.00 97.75 89 PRO A N 1
ATOM 680 C CA . PRO A 1 89 ? -13.441 2.365 3.167 1.00 97.75 89 PRO A CA 1
ATOM 681 C C . PRO A 1 89 ? -13.019 1.122 3.959 1.00 97.75 89 PRO A C 1
ATOM 683 O O . PRO A 1 89 ? -11.938 1.100 4.544 1.00 97.75 89 PRO A O 1
ATOM 686 N N . PHE A 1 90 ? -13.824 0.052 3.965 1.00 96.31 90 PHE A N 1
ATOM 687 C CA . PHE A 1 90 ? -13.490 -1.164 4.735 1.00 96.31 90 PHE A CA 1
ATOM 688 C C . PHE A 1 90 ? -12.153 -1.813 4.324 1.00 96.31 90 PHE A C 1
ATOM 690 O O . PHE A 1 90 ? -11.520 -2.501 5.120 1.00 96.31 90 PHE A O 1
ATOM 697 N N . THR A 1 91 ? -11.717 -1.563 3.090 1.00 97.25 91 THR A N 1
ATOM 698 C CA . THR A 1 91 ? -10.462 -2.012 2.472 1.00 97.25 91 THR A CA 1
ATOM 699 C C . THR A 1 91 ? -9.280 -1.076 2.730 1.00 97.25 91 THR A C 1
ATOM 701 O O . THR A 1 91 ? -8.230 -1.257 2.117 1.00 97.25 91 THR A O 1
ATOM 704 N N . ILE A 1 92 ? -9.409 -0.079 3.613 1.00 97.69 92 ILE A N 1
ATOM 705 C CA . ILE A 1 92 ? -8.400 0.974 3.799 1.00 97.69 92 ILE A CA 1
ATOM 706 C C . ILE A 1 92 ? -6.986 0.440 4.050 1.00 97.69 92 ILE A C 1
ATOM 708 O O . ILE A 1 92 ? -6.044 0.961 3.468 1.00 97.69 92 ILE A O 1
ATOM 712 N N . GLN A 1 93 ? -6.826 -0.638 4.824 1.00 96.44 93 GLN A N 1
ATOM 713 C CA . GLN A 1 93 ? -5.513 -1.261 5.042 1.00 96.44 93 GLN A CA 1
ATOM 714 C C . GLN A 1 93 ? -4.875 -1.715 3.726 1.00 96.44 93 GLN A C 1
ATOM 716 O O . GLN A 1 93 ? -3.718 -1.402 3.459 1.00 96.44 93 GLN A O 1
ATOM 721 N N . ARG A 1 94 ? -5.655 -2.363 2.852 1.00 97.19 94 ARG A N 1
ATOM 722 C CA . ARG A 1 94 ? -5.172 -2.813 1.545 1.00 97.19 94 ARG A CA 1
ATOM 723 C C . ARG A 1 94 ? -4.825 -1.641 0.627 1.00 97.19 94 ARG A C 1
ATOM 725 O O . ARG A 1 94 ? -3.874 -1.733 -0.142 1.00 97.19 94 ARG A O 1
ATOM 732 N N . ILE A 1 95 ? -5.576 -0.542 0.706 1.00 98.31 95 ILE A N 1
ATOM 733 C CA . ILE A 1 95 ? -5.254 0.689 -0.028 1.00 98.31 95 ILE A CA 1
ATOM 734 C C . ILE A 1 95 ? -3.917 1.256 0.478 1.00 98.31 95 ILE A C 1
ATOM 736 O O . ILE A 1 95 ? -3.047 1.565 -0.332 1.00 98.31 95 ILE A O 1
ATOM 740 N N . CYS A 1 96 ? -3.716 1.323 1.798 1.00 98.06 96 CYS A N 1
ATOM 741 C CA . CYS A 1 96 ? -2.457 1.766 2.401 1.00 98.06 96 CYS A CA 1
ATOM 742 C C . CYS A 1 96 ? -1.264 0.907 1.952 1.00 98.06 96 CYS A C 1
ATOM 744 O O . CYS A 1 96 ? -0.239 1.460 1.569 1.00 98.06 96 CYS A O 1
ATOM 746 N N . GLU A 1 97 ? -1.403 -0.422 1.930 1.00 97.06 97 GLU A N 1
ATOM 747 C CA . GLU A 1 97 ? -0.356 -1.341 1.456 1.00 97.06 97 GLU A CA 1
ATOM 748 C C . GLU A 1 97 ? 0.052 -1.069 0.003 1.00 97.06 97 GLU A C 1
ATOM 750 O O . GLU A 1 97 ? 1.243 -0.991 -0.306 1.00 97.06 97 GLU A O 1
ATOM 755 N N . LEU A 1 98 ? -0.929 -0.911 -0.893 1.00 97.56 98 LEU A N 1
ATOM 756 C CA . LEU A 1 98 ? -0.670 -0.639 -2.309 1.00 97.56 98 LEU A CA 1
ATOM 757 C C . LEU A 1 98 ? -0.001 0.727 -2.515 1.00 97.56 98 LEU A C 1
ATOM 759 O O . LEU A 1 98 ? 0.839 0.863 -3.402 1.00 97.56 98 LEU A O 1
ATOM 763 N N . CYS A 1 99 ? -0.352 1.723 -1.697 1.00 97.50 99 CYS A N 1
ATOM 764 C CA . CYS A 1 99 ? 0.182 3.081 -1.794 1.00 97.50 99 CYS A CA 1
ATOM 765 C C . CYS A 1 99 ? 1.534 3.281 -1.089 1.00 97.50 99 CYS A C 1
ATOM 767 O O . CYS A 1 99 ? 2.254 4.217 -1.438 1.00 97.50 99 CYS A O 1
ATOM 769 N N . TYR A 1 100 ? 1.883 2.441 -0.109 1.00 97.06 100 TYR A N 1
ATOM 770 C CA . TYR A 1 100 ? 3.149 2.541 0.622 1.00 97.06 100 TYR A CA 1
ATOM 771 C C . TYR A 1 100 ? 4.335 2.024 -0.195 1.00 97.06 100 TYR A C 1
ATOM 773 O O . TYR A 1 100 ? 5.382 2.664 -0.230 1.00 97.06 100 TYR A O 1
ATOM 781 N N . HIS A 1 101 ? 4.171 0.882 -0.872 1.00 92.81 101 HIS A N 1
ATOM 782 C CA . HIS A 1 101 ? 5.258 0.250 -1.621 1.00 92.81 101 HIS A CA 1
ATOM 783 C C . HIS A 1 101 ? 4.760 -0.379 -2.935 1.00 92.81 101 HIS A C 1
ATOM 785 O O . HIS A 1 101 ? 4.820 -1.599 -3.108 1.00 92.81 101 HIS A O 1
ATOM 791 N N . PRO A 1 102 ? 4.271 0.421 -3.902 1.00 95.25 102 PRO A N 1
ATOM 792 C CA . PRO A 1 102 ? 3.708 -0.104 -5.151 1.00 95.25 102 PRO A CA 1
ATOM 793 C C . PRO A 1 102 ? 4.689 -1.017 -5.909 1.00 95.25 102 PRO A C 1
ATOM 795 O O . PRO A 1 102 ? 4.271 -2.036 -6.457 1.00 95.25 102 PRO A O 1
ATOM 798 N N . LEU A 1 103 ? 5.998 -0.734 -5.853 1.00 94.75 103 LEU A N 1
ATOM 799 C CA . LEU A 1 103 ? 7.029 -1.550 -6.510 1.00 94.75 103 LEU A CA 1
ATOM 800 C C . LEU A 1 103 ? 7.251 -2.937 -5.886 1.00 94.75 103 LEU A C 1
ATOM 802 O O . LEU A 1 103 ? 7.936 -3.769 -6.471 1.00 94.75 103 LEU A O 1
ATOM 806 N N . HIS A 1 104 ? 6.660 -3.213 -4.721 1.00 94.75 104 HIS A N 1
ATOM 807 C CA . HIS A 1 104 ? 6.644 -4.563 -4.156 1.00 94.75 104 HIS A CA 1
ATOM 808 C C . HIS A 1 104 ? 5.680 -5.492 -4.920 1.00 94.75 104 HIS A C 1
ATOM 810 O O . HIS A 1 104 ? 5.820 -6.711 -4.881 1.00 94.75 104 HIS A O 1
ATOM 816 N N . TYR A 1 105 ? 4.691 -4.922 -5.619 1.00 95.44 105 TYR A N 1
ATOM 817 C CA . TYR A 1 105 ? 3.634 -5.671 -6.307 1.00 95.44 105 TYR A CA 1
ATOM 818 C C . TYR A 1 105 ? 3.630 -5.470 -7.828 1.00 95.44 105 TYR A C 1
ATOM 820 O O . TYR A 1 105 ? 3.088 -6.311 -8.546 1.00 95.44 105 TYR A O 1
ATOM 828 N N . PHE A 1 106 ? 4.197 -4.365 -8.320 1.00 95.81 106 PHE A N 1
ATOM 829 C CA . PHE A 1 106 ? 4.150 -3.962 -9.727 1.00 95.81 106 PHE A CA 1
ATOM 830 C C . PHE A 1 106 ? 5.523 -3.486 -10.203 1.00 95.81 106 PHE A C 1
ATOM 832 O O . PHE A 1 106 ? 6.264 -2.858 -9.453 1.00 95.81 106 PHE A O 1
ATOM 839 N N . ARG A 1 107 ? 5.862 -3.727 -11.468 1.00 94.69 107 ARG A N 1
ATOM 840 C CA . ARG A 1 107 ? 7.076 -3.158 -12.081 1.00 94.69 107 ARG A CA 1
ATOM 841 C C . ARG A 1 107 ? 6.855 -1.690 -12.469 1.00 94.69 107 ARG A C 1
ATOM 843 O O . ARG A 1 107 ? 5.719 -1.262 -12.652 1.00 94.69 107 ARG A O 1
ATOM 850 N N . VAL A 1 108 ? 7.937 -0.936 -12.684 1.00 92.19 108 VAL A N 1
ATOM 851 C CA . VAL A 1 108 ? 7.898 0.500 -13.053 1.00 92.19 108 VAL A CA 1
ATOM 852 C C . VAL A 1 108 ? 7.043 0.778 -14.305 1.00 92.19 108 VAL A C 1
ATOM 854 O O . VAL A 1 108 ? 6.366 1.793 -14.365 1.00 92.19 108 VAL A O 1
ATOM 857 N N . GLY A 1 109 ? 6.983 -0.142 -15.275 1.00 91.19 109 GLY A N 1
ATOM 858 C CA . GLY A 1 109 ? 6.132 -0.010 -16.472 1.00 91.19 109 GLY A CA 1
ATOM 859 C C . GLY A 1 109 ? 4.678 -0.487 -16.311 1.00 91.19 109 GLY A C 1
ATOM 860 O O . GLY A 1 109 ? 3.924 -0.511 -17.280 1.00 91.19 109 GLY A O 1
ATOM 861 N N . GLU A 1 110 ? 4.256 -0.915 -15.118 1.00 94.50 110 GLU A N 1
ATOM 862 C CA . GLU A 1 110 ? 2.977 -1.606 -14.899 1.00 94.50 110 GLU A CA 1
ATOM 863 C C . GLU A 1 110 ? 1.901 -0.731 -14.237 1.00 94.50 110 GLU A C 1
ATOM 865 O O . GLU A 1 110 ? 1.054 -1.238 -13.492 1.00 94.50 110 GLU A O 1
ATOM 870 N N . LEU A 1 111 ? 1.863 0.569 -14.561 1.00 95.12 111 LEU A N 1
ATOM 871 C CA . LEU A 1 111 ? 0.847 1.502 -14.047 1.00 95.12 111 LEU A CA 1
ATOM 872 C C . LEU A 1 111 ? -0.579 0.956 -14.225 1.00 95.12 111 LEU A C 1
ATOM 874 O O . LEU A 1 111 ? -1.396 1.018 -13.309 1.00 95.12 111 LEU A O 1
ATOM 878 N N . ARG A 1 112 ? -0.874 0.337 -15.374 1.00 95.81 112 ARG A N 1
ATOM 879 C CA . ARG A 1 112 ? -2.181 -0.281 -15.639 1.00 95.81 112 ARG A CA 1
ATOM 880 C C . ARG A 1 112 ? -2.554 -1.350 -14.609 1.00 95.81 112 ARG A C 1
ATOM 882 O O . ARG A 1 112 ? -3.712 -1.427 -14.203 1.00 95.81 112 ARG A O 1
ATOM 889 N N . LYS A 1 113 ? -1.603 -2.195 -14.189 1.00 97.19 113 LYS A N 1
ATOM 890 C CA . LYS A 1 113 ? -1.857 -3.243 -13.184 1.00 97.19 113 LYS A CA 1
ATOM 891 C C . LYS A 1 113 ? -2.104 -2.627 -11.810 1.00 97.19 113 LYS A C 1
ATOM 893 O O . LYS A 1 113 ? -3.017 -3.076 -11.118 1.00 97.19 113 LYS A O 1
ATOM 898 N N . PHE A 1 114 ? -1.357 -1.578 -11.466 1.00 97.31 114 PHE A N 1
ATOM 899 C CA . PHE A 1 114 ? -1.576 -0.798 -10.251 1.00 97.31 114 PHE A CA 1
ATOM 900 C C . PHE A 1 114 ? -2.982 -0.180 -10.219 1.00 97.31 114 PHE A C 1
ATOM 902 O O . PHE A 1 114 ? -3.729 -0.414 -9.270 1.00 97.31 114 PHE A O 1
ATOM 909 N N . VAL A 1 115 ? -3.400 0.501 -11.294 1.00 97.69 115 VAL A N 1
ATOM 910 C CA . VAL A 1 115 ? -4.754 1.075 -11.416 1.00 97.69 115 VAL A CA 1
ATOM 911 C C . VAL A 1 115 ? -5.827 -0.015 -11.322 1.00 97.69 115 VAL A C 1
ATOM 913 O O . VAL A 1 115 ? -6.767 0.123 -10.545 1.00 97.69 115 VAL A O 1
ATOM 916 N N . ASN A 1 116 ? -5.666 -1.145 -12.021 1.00 98.12 116 ASN A N 1
ATOM 917 C CA . ASN A 1 116 ? -6.601 -2.275 -11.934 1.00 98.12 116 ASN A CA 1
ATOM 918 C C . ASN A 1 116 ? -6.721 -2.842 -10.507 1.00 98.12 116 ASN A C 1
ATOM 920 O O . ASN A 1 116 ? -7.793 -3.299 -10.109 1.00 98.12 116 ASN A O 1
ATOM 924 N N . ALA A 1 117 ? -5.624 -2.873 -9.746 1.00 98.38 117 ALA A N 1
ATOM 925 C CA . ALA A 1 117 ? -5.643 -3.319 -8.358 1.00 98.38 117 ALA A CA 1
ATOM 926 C C . ALA A 1 117 ? -6.381 -2.315 -7.464 1.00 98.38 117 ALA A C 1
ATOM 928 O O . ALA A 1 117 ? -7.208 -2.735 -6.655 1.00 98.38 117 ALA A O 1
ATOM 929 N N . LEU A 1 118 ? -6.138 -1.014 -7.657 1.00 98.44 118 LEU A N 1
ATOM 930 C CA . LEU A 1 118 ? -6.846 0.050 -6.948 1.00 98.44 118 LEU A CA 1
ATOM 931 C C . LEU A 1 118 ? -8.349 0.026 -7.227 1.00 98.44 118 LEU A C 1
ATOM 933 O O . LEU A 1 118 ? -9.126 0.071 -6.282 1.00 98.44 118 LEU A O 1
ATOM 937 N N . GLU A 1 119 ? -8.792 -0.133 -8.476 1.00 98.19 119 GLU A N 1
ATOM 938 C CA . GLU A 1 119 ? -10.228 -0.217 -8.795 1.00 98.19 119 GLU A CA 1
ATOM 939 C C . GLU A 1 119 ? -10.933 -1.321 -7.992 1.00 98.19 119 GLU A C 1
ATOM 941 O O . GLU A 1 119 ? -12.025 -1.108 -7.464 1.00 98.19 119 GLU A O 1
ATOM 946 N N . LYS A 1 120 ? -10.287 -2.485 -7.833 1.00 98.00 120 LYS A N 1
ATOM 947 C CA . LYS A 1 120 ? -10.844 -3.622 -7.081 1.00 98.00 120 LYS A CA 1
ATOM 948 C C . LYS A 1 120 ? -11.001 -3.342 -5.588 1.00 98.00 120 LYS A C 1
ATOM 950 O O . LYS A 1 120 ? -11.893 -3.916 -4.968 1.00 98.00 120 LYS A O 1
ATOM 955 N N . VAL A 1 121 ? -10.136 -2.513 -5.004 1.00 98.06 121 VAL A N 1
ATOM 956 C CA . VAL A 1 121 ? -10.139 -2.246 -3.556 1.00 98.06 121 VAL A CA 1
ATOM 957 C C . VAL A 1 121 ? -10.808 -0.924 -3.194 1.00 98.06 121 VAL A C 1
ATOM 959 O O . VAL A 1 121 ? -11.297 -0.797 -2.077 1.00 98.06 121 VAL A O 1
ATOM 962 N N . CYS A 1 122 ? -10.875 0.041 -4.109 1.00 98.31 122 CYS A N 1
ATOM 963 C CA . CYS A 1 122 ? -11.422 1.372 -3.852 1.00 98.31 122 CYS A CA 1
ATOM 964 C C . CYS A 1 122 ? -12.925 1.463 -4.142 1.00 98.31 122 CYS A C 1
ATOM 966 O O . CYS A 1 122 ? -13.627 2.177 -3.427 1.00 98.31 122 CYS A O 1
ATOM 968 N N . TYR A 1 123 ? -13.451 0.726 -5.132 1.00 98.12 123 TYR A N 1
ATOM 969 C CA . TYR A 1 123 ? -14.886 0.716 -5.461 1.00 98.12 123 TYR A CA 1
ATOM 970 C C . TYR A 1 123 ? -15.707 -0.159 -4.509 1.00 98.12 123 TYR A C 1
ATOM 972 O O . TYR A 1 123 ? -16.402 -1.100 -4.896 1.00 98.12 123 TYR A O 1
ATOM 980 N N . VAL A 1 124 ? -15.635 0.180 -3.227 1.00 97.56 124 VAL A N 1
ATOM 981 C CA . VAL A 1 124 ? -16.368 -0.472 -2.147 1.00 97.56 124 VAL A CA 1
ATOM 982 C C . VAL A 1 124 ? -17.491 0.420 -1.631 1.00 97.56 124 VAL A C 1
ATOM 984 O O . VAL A 1 124 ? -17.483 1.632 -1.837 1.00 97.56 124 VAL A O 1
ATOM 987 N N . ARG A 1 125 ? -18.490 -0.188 -0.980 1.00 96.75 125 ARG A N 1
ATOM 988 C CA . ARG A 1 125 ? -19.652 0.522 -0.408 1.00 96.75 125 ARG A CA 1
ATOM 989 C C . ARG A 1 125 ? -19.681 0.522 1.118 1.00 96.75 125 ARG A C 1
ATOM 991 O O . ARG A 1 125 ? -20.347 1.362 1.709 1.00 96.75 125 ARG A O 1
ATOM 998 N N . SER A 1 126 ? -19.013 -0.436 1.753 1.00 96.12 126 SER A N 1
ATOM 999 C CA . SER A 1 126 ? -18.952 -0.548 3.208 1.00 96.12 126 SER A CA 1
ATOM 1000 C C . SER A 1 126 ? -17.823 0.297 3.781 1.00 96.12 126 SER A C 1
ATOM 1002 O O . SER A 1 126 ? -16.732 0.401 3.212 1.00 96.12 126 SER A O 1
ATOM 1004 N N . SER A 1 127 ? -18.093 0.874 4.944 1.00 96.44 127 SER A N 1
ATOM 1005 C CA . SER A 1 127 ? -17.122 1.608 5.735 1.00 96.44 127 SER A CA 1
ATOM 1006 C C . SER A 1 127 ? -16.324 0.691 6.657 1.00 96.44 127 SER A C 1
ATOM 1008 O O . SER A 1 127 ? -16.772 -0.384 7.058 1.00 96.44 127 SER A O 1
ATOM 1010 N N . TRP A 1 128 ? -15.128 1.141 7.011 1.00 95.06 128 TRP A N 1
ATOM 1011 C CA . TRP A 1 128 ? -14.332 0.583 8.088 1.00 95.06 128 TRP A CA 1
ATOM 1012 C C . TRP A 1 128 ? -14.884 1.052 9.437 1.00 95.06 128 TRP A C 1
ATOM 1014 O O . TRP A 1 128 ? -15.198 2.229 9.620 1.00 95.06 128 TRP A O 1
ATOM 1024 N N . SER A 1 129 ? -14.980 0.136 10.395 1.00 87.50 129 SER A N 1
ATOM 1025 C CA . SER A 1 129 ? -15.394 0.427 11.767 1.00 87.50 129 SER A CA 1
ATOM 1026 C C . SER A 1 129 ? -14.280 0.057 12.737 1.00 87.50 129 SER A C 1
ATOM 1028 O O . SER A 1 129 ? -13.724 -1.039 12.639 1.00 87.50 129 SER A O 1
ATOM 1030 N N . ALA A 1 130 ? -13.999 0.922 13.715 1.00 76.19 130 ALA A N 1
ATOM 1031 C CA . ALA A 1 130 ? -13.090 0.606 14.813 1.00 76.19 130 ALA A CA 1
ATOM 1032 C C . ALA A 1 130 ? -13.611 -0.638 15.558 1.00 76.19 130 ALA A C 1
ATOM 1034 O O . ALA A 1 130 ? -14.667 -0.597 16.184 1.00 76.19 130 ALA A O 1
ATOM 1035 N N . GLY A 1 131 ? -12.914 -1.766 15.410 1.00 74.69 131 GLY A N 1
ATOM 1036 C CA . GLY A 1 131 ? -13.376 -3.088 15.849 1.00 74.69 131 GLY A CA 1
ATOM 1037 C C . GLY A 1 131 ? -13.422 -4.138 14.736 1.00 74.69 131 GLY A C 1
ATOM 1038 O O . GLY A 1 131 ? -13.674 -5.305 15.013 1.00 74.69 131 GLY A O 1
ATOM 1039 N N . TYR A 1 132 ? -13.141 -3.769 13.484 1.00 67.88 132 TYR A N 1
ATOM 1040 C CA . TYR A 1 132 ? -12.982 -4.747 12.410 1.00 67.88 132 TYR A CA 1
ATOM 1041 C C . TYR A 1 132 ? -11.816 -5.698 12.739 1.00 67.88 132 TYR A C 1
ATOM 1043 O O . TYR A 1 132 ? -10.689 -5.252 12.934 1.00 67.88 132 TYR A O 1
ATOM 1051 N N . GLY A 1 133 ? -12.097 -6.998 12.873 1.00 62.56 133 GLY A N 1
ATOM 1052 C CA . GLY A 1 133 ? -11.124 -8.019 13.294 1.00 62.56 133 GLY A CA 1
ATOM 1053 C C . GLY A 1 133 ? -10.974 -8.191 14.811 1.00 62.56 133 GLY A C 1
ATOM 1054 O O . GLY A 1 133 ? -10.523 -9.245 15.259 1.00 62.56 133 GLY A O 1
ATOM 1055 N N . ALA A 1 134 ? -11.435 -7.231 15.619 1.00 62.09 134 ALA A N 1
ATOM 1056 C CA . ALA A 1 134 ? -11.673 -7.494 17.028 1.00 62.09 134 ALA A CA 1
ATOM 1057 C C . ALA A 1 134 ? -12.926 -8.366 17.101 1.00 62.09 134 ALA A C 1
ATOM 1059 O O . ALA A 1 134 ? -14.042 -7.882 16.908 1.00 62.09 134 ALA A O 1
ATOM 1060 N N . VAL A 1 135 ? -12.741 -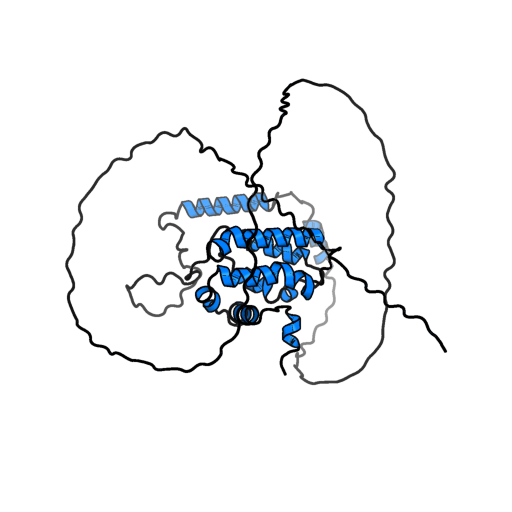9.671 17.332 1.00 57.00 135 VAL A N 1
ATOM 1061 C CA . VAL A 1 135 ? -13.839 -10.557 17.734 1.00 57.00 135 VAL A CA 1
ATOM 1062 C C . VAL A 1 135 ? -14.617 -9.791 18.802 1.00 57.00 135 VAL A C 1
ATOM 1064 O O . VAL A 1 135 ? -13.974 -9.365 19.767 1.00 57.00 135 VAL A O 1
ATOM 1067 N N . PRO A 1 136 ? -15.927 -9.527 18.625 1.00 56.22 136 PRO A N 1
ATOM 1068 C CA . PRO A 1 136 ? -16.699 -8.833 19.639 1.00 56.22 136 PRO A CA 1
ATOM 1069 C C . PRO A 1 136 ? -16.505 -9.626 20.920 1.00 56.22 136 PRO A C 1
ATOM 1071 O O . PRO A 1 136 ? -16.967 -10.762 21.019 1.00 56.22 136 PRO A O 1
ATOM 1074 N N . SER A 1 137 ? -15.712 -9.069 21.839 1.00 53.16 137 SER A N 1
ATOM 1075 C CA . SER A 1 137 ? -15.448 -9.699 23.121 1.00 53.16 137 SER A CA 1
ATOM 1076 C C . SER A 1 137 ? -16.829 -9.940 23.711 1.00 53.16 137 SER A C 1
ATOM 1078 O O . SER A 1 137 ? -17.565 -8.957 23.864 1.00 53.16 137 SER A O 1
ATOM 1080 N N . PRO A 1 138 ? -17.253 -11.205 23.908 1.00 55.38 138 PRO A N 1
ATOM 1081 C CA . PRO A 1 138 ? -18.583 -11.487 24.404 1.00 55.38 138 PRO A CA 1
ATOM 1082 C C . PRO A 1 138 ? -18.701 -10.718 25.706 1.00 55.38 138 PRO A C 1
ATOM 1084 O O . PRO A 1 138 ? -17.910 -10.930 26.628 1.00 55.38 138 PRO A O 1
ATOM 1087 N N . ALA A 1 139 ? -19.608 -9.745 25.701 1.00 53.34 139 ALA A N 1
ATOM 1088 C CA . ALA A 1 139 ? -19.836 -8.857 26.816 1.00 53.34 139 ALA A CA 1
ATOM 1089 C C . ALA A 1 139 ? -19.864 -9.685 28.106 1.00 53.34 139 ALA A C 1
ATOM 1091 O O . ALA A 1 139 ? -20.664 -10.609 28.236 1.00 53.34 139 ALA A O 1
ATOM 1092 N N . GLU A 1 140 ? -18.902 -9.384 28.979 1.00 51.69 140 GLU A N 1
ATOM 1093 C CA . GLU A 1 140 ? -18.915 -9.589 30.425 1.00 51.69 140 GLU A CA 1
ATOM 1094 C C . GLU A 1 140 ? -19.757 -10.782 30.908 1.00 51.69 140 GLU A C 1
ATOM 1096 O O . GLU A 1 140 ? -20.946 -10.640 31.193 1.00 51.69 140 GLU A O 1
ATOM 1101 N N . GLY A 1 141 ? -19.148 -11.967 31.068 1.00 52.53 141 GLY A N 1
ATOM 1102 C CA . GLY A 1 141 ? -19.920 -13.072 31.643 1.00 52.53 141 GLY A CA 1
ATOM 1103 C C . GLY A 1 141 ? -19.230 -14.326 32.158 1.00 52.53 141 GLY A C 1
ATOM 1104 O O . GLY A 1 141 ? -19.807 -14.962 33.036 1.00 52.53 141 GLY A O 1
ATOM 1105 N N . THR A 1 142 ? -18.055 -14.757 31.685 1.00 53.38 142 THR A N 1
ATOM 1106 C CA . THR A 1 142 ? -17.492 -16.021 32.215 1.00 53.38 142 THR A CA 1
ATOM 1107 C C . THR A 1 142 ? -15.978 -16.152 32.011 1.00 53.38 142 THR A C 1
ATOM 1109 O O . THR A 1 142 ? -15.522 -16.319 30.883 1.00 53.38 142 THR A O 1
ATOM 1112 N N . PRO A 1 143 ? -15.161 -16.121 33.084 1.00 49.44 143 PRO A N 1
ATOM 1113 C CA . PRO A 1 143 ? -13.749 -16.453 32.993 1.00 49.44 143 PRO A CA 1
ATOM 1114 C C . PRO A 1 143 ? -13.621 -17.976 32.926 1.00 49.44 143 PRO A C 1
ATOM 1116 O O . PRO A 1 143 ? -13.761 -18.675 33.930 1.00 49.44 143 PRO A O 1
ATOM 1119 N N . THR A 1 144 ? -13.379 -18.535 31.744 1.00 53.62 144 THR A N 1
ATOM 1120 C CA . THR A 1 144 ? -13.014 -19.953 31.625 1.00 53.62 144 THR A CA 1
ATOM 1121 C C . THR A 1 144 ? -11.880 -20.126 30.624 1.00 53.62 144 THR A C 1
ATOM 1123 O O . THR A 1 144 ? -12.075 -20.470 29.470 1.00 53.62 144 THR A O 1
ATOM 1126 N N . ARG A 1 145 ? -10.681 -19.823 31.130 1.00 52.72 145 ARG A N 1
ATOM 1127 C CA . ARG A 1 145 ? -9.485 -20.675 31.088 1.00 52.72 145 ARG A CA 1
ATOM 1128 C C . ARG A 1 145 ? -9.196 -21.390 29.757 1.00 52.72 145 ARG A C 1
ATOM 1130 O O . ARG A 1 145 ? -9.728 -22.461 29.500 1.00 52.72 145 ARG A O 1
ATOM 1137 N N . GLU A 1 146 ? -8.250 -20.807 29.021 1.00 51.28 146 GLU A N 1
ATOM 1138 C CA . GLU A 1 146 ? -7.176 -21.475 28.266 1.00 51.28 146 GLU A CA 1
ATOM 1139 C C . GLU A 1 146 ? -7.522 -22.851 27.674 1.00 51.28 146 GLU A C 1
ATOM 1141 O O . GLU A 1 146 ? -7.175 -23.899 28.218 1.00 51.28 146 GLU A O 1
ATOM 1146 N N . ALA A 1 147 ? -8.143 -22.834 26.502 1.00 59.94 147 ALA A N 1
ATOM 1147 C CA . ALA A 1 147 ? -8.013 -23.905 25.530 1.00 59.94 147 ALA A CA 1
ATOM 1148 C C . ALA A 1 147 ? -7.715 -23.234 24.193 1.00 59.94 147 ALA A C 1
ATOM 1150 O O . ALA A 1 147 ? -8.417 -22.306 23.804 1.00 59.94 147 ALA A O 1
ATOM 1151 N N . SER A 1 148 ? -6.646 -23.667 23.534 1.00 59.41 148 SER A N 1
ATOM 1152 C CA . SER A 1 148 ? -6.343 -23.388 22.132 1.00 59.41 148 SER A CA 1
ATOM 1153 C C . SER A 1 148 ? -7.618 -23.514 21.291 1.00 59.41 148 SER A C 1
ATOM 1155 O O . SER A 1 148 ? -8.056 -24.627 20.994 1.00 59.41 148 SER A O 1
ATOM 1157 N N . VAL A 1 149 ? -8.262 -22.385 20.985 1.00 57.47 149 VAL A N 1
ATOM 1158 C CA . VAL A 1 149 ? -9.486 -22.383 20.188 1.00 57.47 149 VAL A CA 1
ATOM 1159 C C . VAL A 1 149 ? -9.045 -22.605 18.756 1.00 57.47 149 VAL A C 1
ATOM 1161 O O . VAL A 1 149 ? -8.505 -21.710 18.111 1.00 57.47 149 VAL A O 1
ATOM 1164 N N . ASP A 1 150 ? -9.219 -23.843 18.315 1.00 54.06 150 ASP A N 1
ATOM 1165 C CA . ASP A 1 150 ? -9.148 -24.254 16.926 1.00 54.06 150 ASP A CA 1
ATOM 1166 C C . ASP A 1 150 ? -10.029 -23.304 16.099 1.00 54.06 150 ASP A C 1
ATOM 1168 O O . ASP A 1 150 ? -11.262 -23.347 16.164 1.00 54.06 150 ASP A O 1
ATOM 1172 N N . VAL A 1 151 ? -9.383 -22.381 15.379 1.00 60.59 151 VAL A N 1
ATOM 1173 C CA . VAL A 1 151 ? -10.033 -21.360 14.537 1.00 60.59 151 VAL A CA 1
ATOM 1174 C C . VAL A 1 151 ? -10.910 -22.023 13.463 1.00 60.59 151 VAL A C 1
ATOM 1176 O O . VAL A 1 151 ? -11.825 -21.398 12.939 1.00 60.59 151 VAL A O 1
ATOM 1179 N N . SER A 1 152 ? -10.712 -23.319 13.203 1.00 64.12 152 SER A N 1
ATOM 1180 C CA . SER A 1 152 ? -11.504 -24.115 12.263 1.00 64.12 152 SER A CA 1
ATOM 1181 C C . SER A 1 152 ? -12.951 -24.372 12.712 1.00 64.12 152 SER A C 1
ATOM 1183 O O . SER A 1 152 ? -13.755 -24.833 11.906 1.00 64.12 152 SER A O 1
ATOM 1185 N N . MET A 1 153 ? -13.305 -24.102 13.977 1.00 59.38 153 MET A N 1
ATOM 1186 C CA . MET A 1 153 ? -14.623 -24.434 14.550 1.00 59.38 153 MET A CA 1
ATOM 1187 C C . MET A 1 153 ? -15.392 -23.230 15.121 1.00 59.38 153 MET A C 1
ATOM 1189 O O . MET A 1 153 ? -16.507 -23.401 15.624 1.00 59.38 153 MET A O 1
ATOM 1193 N N . SER A 1 154 ? -14.844 -22.012 15.075 1.00 62.31 154 SER A N 1
ATOM 1194 C CA . SER A 1 154 ? -15.568 -20.827 15.542 1.00 62.31 154 SER A CA 1
ATOM 1195 C C . SER A 1 154 ? -16.699 -20.469 14.576 1.00 62.31 154 SER A C 1
ATOM 1197 O O . SER A 1 154 ? -16.514 -20.272 13.376 1.00 62.31 154 SER A O 1
ATOM 1199 N N . LYS A 1 155 ? -17.915 -20.396 15.123 1.00 65.31 155 LYS A N 1
ATOM 1200 C CA . LYS A 1 155 ? -19.121 -20.031 14.382 1.00 65.31 155 LYS A CA 1
ATOM 1201 C C . LYS A 1 155 ? -18.965 -18.621 13.817 1.00 65.31 155 LYS A C 1
ATOM 1203 O O . LYS A 1 155 ? -18.622 -17.692 14.547 1.00 65.31 155 LYS A O 1
ATOM 1208 N N . ILE A 1 156 ? -19.222 -18.467 12.523 1.00 67.19 156 ILE A N 1
ATOM 1209 C CA . ILE A 1 156 ? -19.140 -17.173 11.853 1.00 67.19 156 ILE A CA 1
ATOM 1210 C C . ILE A 1 156 ? -20.288 -16.288 12.389 1.00 67.19 156 ILE A C 1
ATOM 1212 O O . ILE A 1 156 ? -21.443 -16.665 12.201 1.00 67.19 156 ILE A O 1
ATOM 1216 N N . PRO A 1 157 ? -20.027 -15.138 13.047 1.00 69.31 157 PRO A N 1
ATOM 1217 C CA . PRO A 1 157 ? -21.032 -14.416 13.847 1.00 69.31 157 PRO A CA 1
ATOM 1218 C C . PRO A 1 157 ? -22.266 -13.925 13.083 1.00 69.31 157 PRO A C 1
ATOM 1220 O O . PRO A 1 157 ? -23.305 -13.675 13.684 1.00 69.31 157 PRO A O 1
ATOM 1223 N N . TRP A 1 158 ? -22.151 -13.742 11.768 1.00 76.94 158 TRP A N 1
ATOM 1224 C CA . TRP A 1 158 ? -23.257 -13.310 10.913 1.00 76.94 158 TRP A CA 1
ATOM 1225 C C . TRP A 1 158 ? -24.099 -14.475 10.381 1.00 76.94 158 TRP A C 1
ATOM 1227 O O . TRP A 1 158 ? -25.118 -14.237 9.734 1.00 76.94 158 TRP A O 1
ATOM 1237 N N . LEU A 1 159 ? -23.687 -15.722 10.630 1.00 68.56 159 LEU A N 1
ATOM 1238 C CA . LEU A 1 159 ? -24.437 -16.902 10.230 1.00 68.56 159 LEU A CA 1
ATOM 1239 C C . LEU A 1 159 ? -25.506 -17.197 11.303 1.00 68.56 159 LEU A C 1
ATOM 1241 O O . LEU A 1 159 ? -25.134 -17.523 12.432 1.00 68.56 159 LEU A O 1
ATOM 1245 N N . PRO A 1 160 ? -26.811 -17.080 10.989 1.00 69.88 160 PRO A N 1
ATOM 1246 C CA . PRO A 1 160 ? -27.877 -17.303 11.962 1.00 69.88 160 PRO A CA 1
ATOM 1247 C C . PRO A 1 160 ? -27.806 -18.721 12.550 1.00 69.88 160 PRO A C 1
ATOM 1249 O O . PRO A 1 160 ? -27.564 -19.705 11.841 1.00 69.88 160 PRO A O 1
ATOM 1252 N N . ASP A 1 161 ? -28.011 -18.827 13.865 1.00 69.31 161 ASP A N 1
ATOM 1253 C CA . ASP A 1 161 ? -27.901 -20.067 14.648 1.00 69.31 161 ASP A CA 1
ATOM 1254 C C . ASP A 1 161 ? -28.880 -21.168 14.201 1.00 69.31 161 ASP A C 1
ATOM 1256 O O . ASP A 1 161 ? -28.678 -22.355 14.456 1.00 69.31 161 ASP A O 1
ATOM 1260 N N . ASP A 1 162 ? -29.919 -20.749 13.502 1.00 68.25 162 ASP A N 1
ATOM 1261 C CA . ASP A 1 162 ? -31.144 -21.437 13.145 1.00 68.25 162 ASP A CA 1
ATOM 1262 C C . ASP A 1 162 ? -31.098 -22.096 11.746 1.00 68.25 162 ASP A C 1
ATOM 1264 O O . ASP A 1 162 ? -32.037 -22.784 11.341 1.00 68.25 162 ASP A O 1
ATOM 1268 N N . GLY A 1 163 ? -29.974 -21.982 11.029 1.00 54.56 163 GLY A N 1
ATOM 1269 C CA . GLY A 1 163 ? -29.896 -22.261 9.591 1.00 54.56 163 GLY A CA 1
ATOM 1270 C C . GLY A 1 163 ? -29.117 -23.499 9.138 1.00 54.56 163 GLY A C 1
ATOM 1271 O O . GLY A 1 163 ? -28.680 -23.531 7.993 1.00 54.56 163 GLY A O 1
ATOM 1272 N N . GLY A 1 164 ? -28.931 -24.546 9.952 1.00 58.47 164 GLY A N 1
ATOM 1273 C CA . GLY A 1 164 ? -28.192 -25.751 9.513 1.00 58.47 164 GLY A CA 1
ATOM 1274 C C . GLY A 1 164 ? -28.728 -26.406 8.219 1.00 58.47 164 GLY A C 1
ATOM 1275 O O . GLY A 1 164 ? -28.000 -27.131 7.542 1.00 58.47 164 GLY A O 1
ATOM 1276 N N . ARG A 1 165 ? -29.988 -26.130 7.846 1.00 61.75 165 ARG A N 1
ATOM 1277 C CA . ARG A 1 165 ? -30.570 -26.530 6.551 1.00 61.75 165 ARG A CA 1
ATOM 1278 C C . ARG A 1 165 ? -30.266 -25.548 5.415 1.00 61.75 165 ARG A C 1
ATOM 1280 O O . ARG A 1 165 ? -30.070 -26.004 4.292 1.00 61.75 165 ARG A O 1
ATOM 1287 N N . ASP A 1 166 ? -30.160 -24.256 5.710 1.00 73.38 166 ASP A N 1
ATOM 1288 C CA . ASP A 1 166 ? -29.820 -23.222 4.728 1.00 73.38 166 ASP A CA 1
ATOM 1289 C C . ASP A 1 166 ? -28.343 -23.265 4.348 1.00 73.38 166 ASP A C 1
ATOM 1291 O O . ASP A 1 166 ? -28.008 -22.976 3.206 1.00 73.38 166 ASP A O 1
ATOM 1295 N N . LEU A 1 167 ? -27.453 -23.711 5.243 1.00 77.69 167 LEU A N 1
ATOM 1296 C CA . LEU A 1 167 ? -26.033 -23.826 4.905 1.00 77.69 167 LEU A CA 1
ATOM 1297 C C . LEU A 1 167 ? -25.787 -24.854 3.791 1.00 77.69 167 LEU A C 1
ATOM 1299 O O . LEU A 1 167 ? -24.996 -24.587 2.894 1.00 77.69 167 LEU A O 1
ATOM 1303 N N . ARG A 1 168 ? -26.492 -25.997 3.796 1.00 81.12 168 ARG A N 1
ATOM 1304 C CA . ARG A 1 168 ? -26.410 -26.969 2.689 1.00 81.12 168 ARG A CA 1
ATOM 1305 C C . ARG A 1 168 ? -26.892 -26.365 1.374 1.00 81.12 168 ARG A C 1
ATOM 1307 O O . ARG A 1 168 ? -26.202 -26.515 0.379 1.00 81.12 168 ARG A O 1
ATOM 1314 N N . GLN A 1 169 ? -28.019 -25.652 1.386 1.00 84.81 169 GLN A N 1
ATOM 1315 C CA . GLN A 1 169 ? -28.538 -24.981 0.188 1.00 84.81 169 GLN A CA 1
ATOM 1316 C C . GLN A 1 169 ? -27.610 -23.854 -0.290 1.00 84.81 169 GLN A C 1
ATOM 1318 O O . GLN A 1 169 ? -27.469 -23.628 -1.487 1.00 84.81 169 GLN A O 1
ATOM 1323 N N . PHE A 1 170 ? -26.960 -23.148 0.636 1.00 83.50 170 PHE A N 1
ATOM 1324 C CA . PHE A 1 170 ? -25.989 -22.103 0.331 1.00 83.50 170 PHE A CA 1
ATOM 1325 C C . PHE A 1 170 ? -24.707 -22.679 -0.280 1.00 83.50 170 PHE A C 1
ATOM 1327 O O . PHE A 1 170 ? -24.245 -22.155 -1.289 1.00 83.50 170 PHE A O 1
ATOM 1334 N N . ILE A 1 171 ? -24.175 -23.775 0.276 1.00 84.88 171 ILE A N 1
ATOM 1335 C CA . ILE A 1 171 ? -23.026 -24.499 -0.286 1.00 84.88 171 ILE A CA 1
ATOM 1336 C C . ILE A 1 171 ? -23.379 -25.054 -1.670 1.00 84.88 171 ILE A C 1
ATOM 1338 O O . ILE A 1 171 ? -22.641 -24.799 -2.610 1.00 84.88 171 ILE A O 1
ATOM 1342 N N . GLU A 1 172 ? -24.539 -25.696 -1.830 1.00 87.56 172 GLU A N 1
ATOM 1343 C CA . GLU A 1 172 ? -25.021 -26.207 -3.124 1.00 87.56 172 GLU A CA 1
ATOM 1344 C C . GLU A 1 172 ? -25.176 -25.077 -4.160 1.00 87.56 172 GLU A C 1
ATOM 1346 O O . GLU A 1 172 ? -24.861 -25.243 -5.336 1.00 87.56 172 GLU A O 1
ATOM 1351 N N . LYS A 1 173 ? -25.579 -23.875 -3.726 1.00 87.75 173 LYS A N 1
ATOM 1352 C CA . LYS A 1 173 ? -25.637 -22.687 -4.587 1.00 87.75 173 LYS A CA 1
ATOM 1353 C C . LYS A 1 173 ? -24.250 -22.160 -4.960 1.00 87.75 173 LYS A C 1
ATOM 1355 O O . LYS A 1 173 ? -24.070 -21.730 -6.096 1.00 87.75 173 LYS A O 1
ATOM 1360 N N . ILE A 1 174 ? -23.281 -22.180 -4.041 1.00 84.44 174 ILE A N 1
ATOM 1361 C CA . ILE A 1 174 ? -21.886 -21.834 -4.349 1.00 84.44 174 ILE A CA 1
ATOM 1362 C C . ILE A 1 174 ? -21.307 -22.854 -5.331 1.00 84.44 174 ILE A C 1
ATOM 1364 O O . ILE A 1 174 ? -20.769 -22.441 -6.349 1.00 84.44 174 ILE A O 1
ATOM 1368 N N . GLU A 1 175 ? -21.464 -24.155 -5.081 1.00 84.81 175 GLU A N 1
ATOM 1369 C CA . GLU A 1 175 ? -21.003 -25.227 -5.974 1.00 84.81 175 GLU A CA 1
ATOM 1370 C C . GLU A 1 175 ? -21.658 -25.128 -7.356 1.00 84.81 175 GLU A C 1
ATOM 1372 O O . GLU A 1 175 ? -20.970 -25.258 -8.365 1.00 84.81 175 GLU A O 1
ATOM 1377 N N . SER A 1 176 ? -22.953 -24.801 -7.428 1.00 85.38 176 SER A N 1
ATOM 1378 C CA . SER A 1 176 ? -23.651 -24.538 -8.691 1.00 85.38 176 SER A CA 1
ATOM 1379 C C . SER A 1 176 ? -23.083 -23.319 -9.429 1.00 85.38 176 SER A C 1
ATOM 1381 O O . SER A 1 176 ? -22.846 -23.400 -10.631 1.00 85.38 176 SER A O 1
ATOM 1383 N N . ILE A 1 177 ? -22.806 -22.206 -8.737 1.00 82.38 177 ILE A N 1
ATOM 1384 C CA . ILE A 1 177 ? -22.207 -21.008 -9.354 1.00 82.38 177 ILE A CA 1
ATOM 1385 C C . ILE A 1 177 ? -20.771 -21.281 -9.808 1.00 82.38 177 ILE A C 1
ATOM 1387 O O . ILE A 1 177 ? -20.388 -20.850 -10.891 1.00 82.38 177 ILE A O 1
ATOM 1391 N N . VAL A 1 178 ? -19.979 -21.990 -9.002 1.00 79.94 178 VAL A N 1
ATOM 1392 C CA . VAL A 1 178 ? -18.596 -22.355 -9.331 1.00 79.94 178 VAL A CA 1
ATOM 1393 C C . VAL A 1 178 ? -18.579 -23.310 -10.522 1.00 79.94 178 VAL A C 1
ATOM 1395 O O . VAL A 1 178 ? -17.826 -23.069 -11.455 1.00 79.94 178 VAL A O 1
ATOM 1398 N N . SER A 1 179 ? -19.457 -24.314 -10.558 1.00 76.31 179 SER A N 1
ATOM 1399 C CA . SER A 1 179 ? -19.552 -25.244 -11.693 1.00 76.31 179 SER A CA 1
ATOM 1400 C C . SER A 1 179 ? -19.944 -24.529 -12.991 1.00 76.31 179 SER A C 1
ATOM 1402 O O . SER A 1 179 ? -19.378 -24.819 -14.037 1.00 76.31 179 SER A O 1
ATOM 1404 N N . VAL A 1 180 ? -20.853 -23.546 -12.926 1.00 73.94 180 VAL A N 1
ATOM 1405 C CA . VAL A 1 180 ? -21.272 -22.762 -14.104 1.00 73.94 180 VAL A CA 1
ATOM 1406 C C . VAL A 1 180 ? -20.205 -21.751 -14.543 1.00 73.94 180 VAL A C 1
ATOM 1408 O O . VAL A 1 180 ? -19.987 -21.583 -15.738 1.00 73.94 180 VAL A O 1
ATOM 1411 N N . ASN A 1 181 ? -19.528 -21.069 -13.612 1.00 69.75 181 ASN A N 1
ATOM 1412 C CA . ASN A 1 181 ? -18.541 -20.040 -13.963 1.00 69.75 181 ASN A CA 1
ATOM 1413 C C . ASN A 1 181 ? -17.168 -20.601 -14.333 1.00 69.75 181 ASN A C 1
ATOM 1415 O O . ASN A 1 181 ? -16.443 -19.943 -15.075 1.00 69.75 181 ASN A O 1
ATOM 1419 N N . PHE A 1 182 ? -16.784 -21.758 -13.794 1.00 66.12 182 PHE A N 1
ATOM 1420 C CA . PHE A 1 182 ? -15.479 -22.353 -14.079 1.00 66.12 182 PHE A CA 1
ATOM 1421 C C . PHE A 1 182 ? -15.493 -23.338 -15.235 1.00 66.12 182 PHE A C 1
ATOM 1423 O O . PHE A 1 182 ? -14.433 -23.875 -15.536 1.00 66.12 182 PHE A O 1
ATOM 1430 N N . GLY A 1 183 ? -16.633 -23.519 -15.912 1.00 54.66 183 GLY A N 1
ATOM 1431 C CA . GLY A 1 183 ? -16.666 -24.228 -17.187 1.00 54.66 183 GLY A CA 1
ATOM 1432 C C . GLY A 1 183 ? -15.957 -25.573 -17.114 1.00 54.66 183 GLY A C 1
ATOM 1433 O O . GLY A 1 183 ? -15.266 -25.942 -18.054 1.00 54.66 183 GLY A O 1
ATOM 1434 N N . TYR A 1 184 ? -16.140 -26.310 -16.012 1.00 56.53 184 TYR A N 1
ATOM 1435 C CA . TYR A 1 184 ? -15.996 -27.760 -16.065 1.00 56.53 184 TYR A CA 1
ATOM 1436 C C . TYR A 1 184 ? -17.233 -28.283 -16.804 1.00 56.53 184 TYR A C 1
ATOM 1438 O O . TYR A 1 184 ? -18.050 -29.013 -16.246 1.00 56.53 184 TYR A O 1
ATOM 1446 N N . GLU A 1 185 ? -17.423 -27.818 -18.045 1.00 54.41 185 GLU A N 1
ATOM 1447 C CA . GLU A 1 185 ? -18.027 -28.680 -19.035 1.00 54.41 185 GLU A CA 1
ATOM 1448 C C . GLU A 1 185 ? -17.077 -29.867 -19.046 1.00 54.41 185 GLU A C 1
ATOM 1450 O O . GLU A 1 185 ? -15.879 -29.748 -19.304 1.00 54.41 185 GLU A O 1
ATOM 1455 N N . ASP A 1 186 ? -17.616 -30.960 -18.521 1.00 57.78 186 ASP A N 1
ATOM 1456 C CA . ASP A 1 186 ? -17.153 -32.327 -18.658 1.00 57.78 186 ASP A CA 1
ATOM 1457 C C . ASP A 1 186 ? -17.128 -32.612 -20.166 1.00 57.78 186 ASP A C 1
ATOM 1459 O O . ASP A 1 186 ? -17.954 -33.346 -20.704 1.00 57.78 186 ASP A O 1
ATOM 1463 N N . ASP A 1 187 ? -16.264 -31.883 -20.872 1.00 55.75 187 ASP A N 1
ATOM 1464 C CA . ASP A 1 187 ? -15.903 -32.139 -22.238 1.00 55.75 187 ASP A CA 1
ATOM 1465 C C . ASP A 1 187 ? -15.185 -33.465 -22.138 1.00 55.75 187 ASP A C 1
ATOM 1467 O O . ASP A 1 187 ? -14.100 -33.578 -21.561 1.00 55.75 187 ASP A O 1
ATOM 1471 N N . GLU A 1 188 ? -15.906 -34.474 -22.609 1.00 56.50 188 GLU A N 1
ATOM 1472 C CA . GLU A 1 188 ? -15.485 -35.827 -22.910 1.00 56.50 188 GLU A CA 1
ATOM 1473 C C . GLU A 1 188 ? -14.221 -35.784 -23.794 1.00 56.50 188 GLU A C 1
ATOM 1475 O O . GLU A 1 188 ? -14.236 -36.130 -24.973 1.00 56.50 188 GLU A O 1
ATOM 1480 N N . ASP A 1 189 ? -13.094 -35.350 -23.231 1.00 58.25 189 ASP A N 1
ATOM 1481 C CA . ASP A 1 189 ? -11.771 -35.437 -23.818 1.00 58.25 189 ASP A CA 1
ATOM 1482 C C . ASP A 1 189 ? -11.298 -36.879 -23.614 1.00 58.25 189 ASP A C 1
ATOM 1484 O O . ASP A 1 189 ? -10.375 -37.183 -22.855 1.00 58.25 189 ASP A O 1
ATOM 1488 N N . GLU A 1 190 ? -11.893 -37.784 -24.394 1.00 57.44 190 GLU A N 1
ATOM 1489 C CA . GLU A 1 190 ? -11.397 -39.139 -24.674 1.00 57.44 190 GLU A CA 1
ATOM 1490 C C . GLU A 1 190 ? -9.980 -39.141 -25.315 1.00 57.44 190 GLU A C 1
ATOM 1492 O O . GLU A 1 190 ? -9.508 -40.167 -25.803 1.00 57.44 190 GLU A O 1
ATOM 1497 N N . GLY A 1 191 ? -9.262 -38.010 -25.325 1.00 60.81 191 GLY A N 1
ATOM 1498 C CA . GLY A 1 191 ? -7.938 -37.846 -25.924 1.00 60.81 191 GLY A CA 1
ATOM 1499 C C . GLY A 1 191 ? -6.778 -37.594 -24.955 1.00 60.81 191 GLY A C 1
ATOM 1500 O O . GLY A 1 191 ? -5.628 -37.743 -25.371 1.00 60.81 191 GLY A O 1
ATOM 1501 N N . ARG A 1 192 ? -7.009 -37.226 -23.683 1.00 56.53 192 ARG A N 1
ATOM 1502 C CA . ARG A 1 192 ? -5.893 -36.802 -22.806 1.00 56.53 192 ARG A CA 1
ATOM 1503 C C . ARG A 1 192 ? -5.123 -37.957 -22.161 1.00 56.53 192 ARG A C 1
ATOM 1505 O O . ARG A 1 192 ? -3.926 -37.810 -21.904 1.00 56.53 192 ARG A O 1
ATOM 1512 N N . ASP A 1 193 ? -5.744 -39.122 -22.004 1.00 58.44 193 ASP A N 1
ATOM 1513 C CA . ASP A 1 193 ? -5.066 -40.297 -21.437 1.00 58.44 193 ASP A CA 1
ATOM 1514 C C . ASP A 1 193 ? -3.945 -40.836 -22.347 1.00 58.44 193 ASP A C 1
ATOM 1516 O O . ASP A 1 193 ? -2.968 -41.403 -21.858 1.00 58.44 193 ASP A O 1
ATOM 1520 N N . ALA A 1 194 ? -3.997 -40.582 -23.660 1.00 58.47 194 ALA A N 1
ATOM 1521 C CA . ALA A 1 194 ? -2.937 -41.011 -24.575 1.00 58.47 194 ALA A CA 1
ATOM 1522 C C . ALA A 1 194 ? -1.627 -40.215 -24.405 1.00 58.47 194 ALA A C 1
ATOM 1524 O O . ALA A 1 194 ? -0.549 -40.768 -24.610 1.00 58.47 194 ALA A O 1
ATOM 1525 N N . ALA A 1 195 ? -1.693 -38.945 -23.988 1.00 60.09 195 ALA A N 1
ATOM 1526 C CA . ALA A 1 195 ? -0.501 -38.104 -23.845 1.00 60.09 195 ALA A CA 1
ATOM 1527 C C . ALA A 1 195 ? 0.266 -38.360 -22.535 1.00 60.09 195 ALA A C 1
ATOM 1529 O O . ALA A 1 195 ? 1.466 -38.109 -22.464 1.00 60.09 195 ALA A O 1
ATOM 1530 N N . ILE A 1 196 ? -0.405 -38.871 -21.498 1.00 62.03 196 ILE A N 1
ATOM 1531 C CA . ILE A 1 196 ? 0.244 -39.176 -20.214 1.00 62.03 196 ILE A CA 1
ATOM 1532 C C . ILE A 1 196 ? 0.902 -40.562 -20.259 1.00 62.03 196 ILE A C 1
ATOM 1534 O O . ILE A 1 196 ? 1.967 -40.748 -19.675 1.00 62.03 196 ILE A O 1
ATOM 1538 N N . GLN A 1 197 ? 0.341 -41.516 -21.011 1.00 58.78 197 GLN A N 1
ATOM 1539 C CA . GLN A 1 197 ? 0.916 -42.859 -21.119 1.00 58.78 197 GLN A CA 1
ATOM 1540 C C . GLN A 1 197 ? 2.278 -42.868 -21.846 1.00 58.78 197 GLN A C 1
ATOM 1542 O O . GLN A 1 197 ? 3.170 -43.616 -21.451 1.00 58.78 197 GLN A O 1
ATOM 1547 N N . GLU A 1 198 ? 2.489 -42.000 -22.845 1.00 58.25 198 GLU A N 1
ATOM 1548 C CA . GLU A 1 198 ? 3.766 -41.930 -23.581 1.00 58.25 198 GLU A CA 1
ATOM 1549 C C . GLU A 1 198 ? 4.926 -41.394 -22.717 1.00 58.25 198 GLU A C 1
ATOM 1551 O O . GLU A 1 198 ? 6.086 -41.715 -22.967 1.00 58.25 198 GLU A O 1
ATOM 1556 N N . TYR A 1 199 ? 4.630 -40.654 -21.641 1.00 60.31 199 TYR A N 1
ATOM 1557 C CA . TYR A 1 199 ? 5.660 -40.144 -20.731 1.00 60.31 199 TYR A CA 1
ATOM 1558 C C . TYR A 1 199 ? 6.172 -41.194 -19.732 1.00 60.31 199 TYR A C 1
ATOM 1560 O O . TYR A 1 199 ? 7.294 -41.065 -19.250 1.00 60.31 199 TYR A O 1
ATOM 1568 N N . TYR A 1 200 ? 5.393 -42.242 -19.444 1.00 62.94 200 TYR A N 1
ATOM 1569 C CA . TYR A 1 200 ? 5.785 -43.292 -18.494 1.00 62.94 200 TYR A CA 1
ATOM 1570 C C . TYR A 1 200 ? 6.393 -44.537 -19.154 1.00 62.94 200 TYR A C 1
ATOM 1572 O O . TYR A 1 200 ? 7.139 -45.260 -18.499 1.00 62.94 200 TYR A O 1
ATOM 1580 N N . ASP A 1 201 ? 6.160 -44.770 -20.449 1.00 62.75 201 ASP A N 1
ATOM 1581 C CA . ASP A 1 201 ? 6.766 -45.908 -21.160 1.00 62.75 201 ASP A CA 1
ATOM 1582 C C . ASP A 1 201 ? 8.207 -45.640 -21.652 1.00 62.75 201 ASP A C 1
ATOM 1584 O O . ASP A 1 201 ? 8.857 -46.551 -22.169 1.00 62.75 201 ASP A O 1
ATOM 1588 N N . ASN A 1 202 ? 8.750 -44.428 -21.455 1.00 58.56 202 ASN A N 1
ATOM 1589 C CA . ASN A 1 202 ? 10.140 -44.094 -21.803 1.00 58.56 202 ASN A CA 1
ATOM 1590 C C . ASN A 1 202 ? 11.134 -44.168 -20.623 1.00 58.56 202 ASN A C 1
ATOM 1592 O O . ASN A 1 202 ? 12.290 -43.768 -20.767 1.00 58.56 202 ASN A O 1
ATOM 1596 N N . GLU A 1 203 ? 10.750 -44.728 -19.471 1.00 55.06 203 GLU A N 1
ATOM 1597 C CA . GLU A 1 203 ? 11.711 -45.070 -18.411 1.00 55.06 203 GLU A CA 1
ATOM 1598 C C . GLU A 1 203 ? 12.452 -46.375 -18.745 1.00 55.06 203 GLU A C 1
ATOM 1600 O O . GLU A 1 203 ? 12.262 -47.443 -18.163 1.00 55.06 203 GLU A O 1
ATOM 1605 N N . GLY A 1 204 ? 13.314 -46.274 -19.756 1.00 56.38 204 GLY A N 1
ATOM 1606 C CA . GLY A 1 204 ? 14.294 -47.276 -20.131 1.00 56.38 204 GLY A CA 1
ATOM 1607 C C . GLY A 1 204 ? 15.671 -46.950 -19.557 1.00 56.38 204 GLY A C 1
ATOM 1608 O O . GLY A 1 204 ? 16.427 -46.219 -20.179 1.00 56.38 204 GLY A O 1
ATOM 1609 N N . ALA A 1 205 ? 15.991 -47.601 -18.437 1.00 56.84 205 ALA A N 1
ATOM 1610 C CA . ALA A 1 205 ? 17.322 -48.076 -18.039 1.00 56.84 205 ALA A CA 1
ATOM 1611 C C . ALA A 1 205 ? 18.478 -47.063 -17.840 1.00 56.84 205 ALA A C 1
ATOM 1613 O O . ALA A 1 205 ? 19.073 -46.566 -18.794 1.00 56.84 205 ALA A O 1
ATOM 1614 N N . GLY A 1 206 ? 18.907 -46.944 -16.579 1.00 53.03 206 GLY A N 1
ATOM 1615 C CA . GLY A 1 206 ? 20.189 -46.380 -16.126 1.00 53.03 206 GLY A CA 1
ATOM 1616 C C . GLY A 1 206 ? 19.959 -45.613 -14.825 1.00 53.03 206 GLY A C 1
ATOM 1617 O O . GLY A 1 206 ? 19.483 -44.489 -14.883 1.00 53.03 206 GLY A O 1
ATOM 1618 N N . ASP A 1 207 ? 19.992 -46.216 -13.635 1.00 55.94 207 ASP A N 1
ATOM 1619 C CA . ASP A 1 207 ? 21.118 -46.896 -12.962 1.00 55.94 207 ASP A CA 1
ATOM 1620 C C . ASP A 1 207 ? 22.338 -45.975 -12.810 1.00 55.94 207 ASP A C 1
ATOM 1622 O O . ASP A 1 207 ? 23.101 -45.812 -13.757 1.00 55.94 207 ASP A O 1
ATOM 1626 N N . ASP A 1 208 ? 22.402 -45.324 -11.645 1.00 57.84 208 ASP A N 1
ATOM 1627 C CA . ASP A 1 208 ? 23.552 -44.734 -10.927 1.00 57.84 208 ASP A CA 1
ATOM 1628 C C . ASP A 1 208 ? 22.918 -43.759 -9.911 1.00 57.84 208 ASP A C 1
ATOM 1630 O O . ASP A 1 208 ? 22.471 -42.667 -10.261 1.00 57.84 208 ASP A O 1
ATOM 1634 N N . GLU A 1 209 ? 22.493 -44.212 -8.729 1.00 56.59 209 GLU A N 1
ATOM 1635 C CA . GLU A 1 209 ? 23.325 -44.471 -7.538 1.00 56.59 209 GLU A CA 1
ATOM 1636 C C . GLU A 1 209 ? 24.294 -43.316 -7.214 1.00 56.59 209 GLU A C 1
ATOM 1638 O O . GLU A 1 209 ? 25.184 -42.982 -7.987 1.00 56.59 209 GLU A O 1
ATOM 1643 N N . ASP A 1 210 ? 24.095 -42.775 -6.008 1.00 57.28 210 ASP A N 1
ATOM 1644 C CA . ASP A 1 210 ? 25.067 -42.058 -5.179 1.00 57.28 210 ASP A CA 1
ATOM 1645 C C . ASP A 1 210 ? 25.474 -40.627 -5.584 1.00 57.28 210 ASP A C 1
ATOM 1647 O O . ASP A 1 210 ? 26.328 -40.414 -6.434 1.00 57.28 210 ASP A O 1
ATOM 1651 N N . ASP A 1 211 ? 24.953 -39.621 -4.869 1.00 59.38 211 ASP A N 1
ATOM 1652 C CA . ASP A 1 211 ? 25.792 -38.879 -3.908 1.00 59.38 211 ASP A CA 1
ATOM 1653 C C . ASP A 1 211 ? 24.966 -37.847 -3.112 1.00 59.38 211 ASP A C 1
ATOM 1655 O O . ASP A 1 211 ? 24.555 -36.796 -3.610 1.00 59.38 211 ASP A O 1
ATOM 1659 N N . ASP A 1 212 ? 24.760 -38.158 -1.832 1.00 62.19 212 ASP A N 1
ATOM 1660 C CA . ASP A 1 212 ? 24.432 -37.207 -0.773 1.00 62.19 212 ASP A CA 1
ATOM 1661 C C . ASP A 1 212 ? 25.653 -36.307 -0.521 1.00 62.19 212 ASP A C 1
ATOM 1663 O O . ASP A 1 212 ? 26.633 -36.790 0.047 1.00 62.19 212 ASP A O 1
ATOM 1667 N N . GLN A 1 213 ? 25.608 -35.005 -0.837 1.00 62.00 213 GLN A N 1
ATOM 1668 C CA . GLN A 1 213 ? 26.548 -34.038 -0.245 1.00 62.00 213 GLN A CA 1
ATOM 1669 C C . GLN A 1 213 ? 25.882 -32.712 0.158 1.00 62.00 213 GLN A C 1
ATOM 1671 O O . GLN A 1 213 ? 25.385 -31.946 -0.663 1.00 62.00 213 GLN A O 1
ATOM 1676 N N . ASP A 1 214 ? 25.905 -32.514 1.480 1.00 64.50 214 ASP A N 1
ATOM 1677 C CA . ASP A 1 214 ? 25.782 -31.301 2.295 1.00 64.50 214 ASP A CA 1
ATOM 1678 C C . ASP A 1 214 ? 25.797 -29.943 1.566 1.00 64.50 214 ASP A C 1
ATOM 1680 O O . ASP A 1 214 ? 26.807 -29.516 1.004 1.00 64.50 214 ASP A O 1
ATOM 1684 N N . TYR A 1 215 ? 24.714 -29.181 1.750 1.00 67.12 215 TYR A N 1
ATOM 1685 C CA . TYR A 1 215 ? 24.728 -27.725 1.609 1.00 67.12 215 TYR A CA 1
ATOM 1686 C C . TYR A 1 215 ? 25.358 -27.099 2.862 1.00 67.12 215 TYR A C 1
ATOM 1688 O O . TYR A 1 215 ? 24.707 -26.923 3.893 1.00 67.12 215 TYR A O 1
ATOM 1696 N N . VAL A 1 216 ? 26.644 -26.773 2.760 1.00 67.06 216 VAL A N 1
ATOM 1697 C CA . VAL A 1 216 ? 27.364 -25.886 3.680 1.00 67.06 216 VAL A CA 1
ATOM 1698 C C . VAL A 1 216 ? 27.109 -24.428 3.283 1.00 67.06 216 VAL A C 1
ATOM 1700 O O . VAL A 1 216 ? 27.448 -24.016 2.177 1.00 67.06 216 VAL A O 1
ATOM 1703 N N . ASP A 1 217 ? 26.517 -23.660 4.200 1.00 52.19 217 ASP A N 1
ATOM 1704 C CA . ASP A 1 217 ? 26.519 -22.193 4.188 1.00 52.19 217 ASP A CA 1
ATOM 1705 C C . ASP A 1 217 ? 27.955 -21.688 4.415 1.00 52.19 217 ASP A C 1
ATOM 1707 O O . ASP A 1 217 ? 28.558 -21.976 5.453 1.00 52.19 217 ASP A O 1
ATOM 1711 N N . GLU A 1 218 ? 28.485 -20.888 3.489 1.00 57.19 218 GLU A N 1
ATOM 1712 C CA . GLU A 1 218 ? 29.646 -20.027 3.729 1.00 57.19 218 GLU A CA 1
ATOM 1713 C C . GLU A 1 218 ? 29.305 -18.585 3.329 1.00 57.19 218 GLU A C 1
ATOM 1715 O O . GLU A 1 218 ? 29.296 -18.203 2.159 1.00 57.19 218 GLU A O 1
ATOM 1720 N N . ASP A 1 219 ? 29.053 -17.765 4.353 1.00 51.00 219 ASP A N 1
ATOM 1721 C CA . ASP A 1 219 ? 29.414 -16.351 4.356 1.00 51.00 219 ASP A CA 1
ATOM 1722 C C . ASP A 1 219 ? 30.813 -16.164 3.742 1.00 51.00 219 ASP A C 1
ATOM 1724 O O . ASP A 1 219 ? 31.750 -16.825 4.185 1.00 51.00 219 ASP A O 1
ATOM 1728 N N . SER A 1 220 ? 30.989 -15.211 2.818 1.00 52.78 220 SER A N 1
ATOM 1729 C CA . SER A 1 220 ? 32.125 -14.262 2.804 1.00 52.78 220 SER A CA 1
ATOM 1730 C C . SER A 1 220 ? 32.407 -13.692 1.407 1.00 52.78 220 SER A C 1
ATOM 1732 O O . SER A 1 220 ? 33.082 -14.299 0.586 1.00 52.78 220 SER A O 1
ATOM 1734 N N . ALA A 1 221 ? 31.970 -12.447 1.217 1.00 51.88 221 ALA A N 1
ATOM 1735 C CA . ALA A 1 221 ? 32.735 -11.332 0.648 1.00 51.88 221 ALA A CA 1
ATOM 1736 C C . ALA A 1 221 ? 33.868 -11.616 -0.367 1.00 51.88 221 ALA A C 1
ATOM 1738 O O . ALA A 1 221 ? 34.984 -11.925 0.041 1.00 51.88 221 ALA A O 1
ATOM 1739 N N . THR A 1 222 ? 33.632 -11.266 -1.637 1.00 51.94 222 THR A N 1
ATOM 1740 C CA . THR A 1 222 ? 34.632 -10.772 -2.616 1.00 51.94 222 THR A CA 1
ATOM 1741 C C . THR A 1 222 ? 33.878 -9.901 -3.636 1.00 51.94 222 THR A C 1
ATOM 1743 O O . THR A 1 222 ? 32.977 -10.395 -4.302 1.00 51.94 222 THR A O 1
ATOM 1746 N N . SER A 1 223 ? 33.917 -8.570 -3.548 1.00 51.22 223 SER A N 1
ATOM 1747 C CA . SER A 1 223 ? 34.874 -7.659 -4.204 1.00 51.22 223 SER A CA 1
ATOM 1748 C C . SER A 1 223 ? 34.875 -7.711 -5.736 1.00 51.22 223 SER A C 1
ATOM 1750 O O . SER A 1 223 ? 35.362 -8.679 -6.301 1.00 51.22 223 SER A O 1
ATOM 1752 N N . GLU A 1 224 ? 34.429 -6.585 -6.297 1.00 50.03 224 GLU A N 1
ATOM 1753 C CA . GLU A 1 224 ? 34.977 -5.858 -7.451 1.00 50.03 224 GLU A CA 1
ATOM 1754 C C . GLU A 1 224 ? 35.019 -6.533 -8.828 1.00 50.03 224 GLU A C 1
ATOM 1756 O O . GLU A 1 224 ? 35.575 -7.606 -9.005 1.00 50.03 224 GLU A O 1
ATOM 1761 N N . ASP A 1 225 ? 34.577 -5.721 -9.793 1.00 56.97 225 ASP A N 1
ATOM 1762 C CA . ASP A 1 225 ? 35.097 -5.650 -11.157 1.00 56.97 225 ASP A CA 1
ATOM 1763 C C . ASP A 1 225 ? 34.622 -6.746 -12.113 1.00 56.97 225 ASP A C 1
ATOM 1765 O O . ASP A 1 225 ? 35.083 -7.876 -12.067 1.00 56.97 225 ASP A O 1
ATOM 1769 N N . GLU A 1 226 ? 33.709 -6.369 -13.006 1.00 53.91 226 GLU A N 1
ATOM 1770 C CA . GLU A 1 226 ? 33.799 -6.695 -14.430 1.00 53.91 226 GLU A CA 1
ATOM 1771 C C . GLU A 1 226 ? 32.797 -5.798 -15.178 1.00 53.91 226 GLU A C 1
ATOM 1773 O O . GLU A 1 226 ? 31.578 -5.879 -15.010 1.00 53.91 226 GLU A O 1
ATOM 1778 N N . GLU A 1 227 ? 33.368 -4.833 -15.902 1.00 55.59 227 GLU A N 1
ATOM 1779 C CA . GLU A 1 227 ? 32.731 -4.131 -17.012 1.00 55.59 227 GLU A CA 1
ATOM 1780 C C . GLU A 1 227 ? 32.476 -5.100 -18.181 1.00 55.59 227 GLU A C 1
ATOM 1782 O O . GLU A 1 227 ? 33.020 -6.201 -18.199 1.00 55.59 227 GLU A O 1
ATOM 1787 N N . GLU A 1 228 ? 31.732 -4.621 -19.184 1.00 56.84 228 GLU A N 1
ATOM 1788 C CA . GLU A 1 228 ? 31.341 -5.332 -20.414 1.00 56.84 228 GLU A CA 1
ATOM 1789 C C . GLU A 1 228 ? 30.223 -6.362 -20.133 1.00 56.84 228 GLU A C 1
ATOM 1791 O O . GLU A 1 228 ? 30.272 -7.159 -19.212 1.00 56.84 228 GLU A O 1
ATOM 1796 N N . ASP A 1 229 ? 29.105 -6.396 -20.844 1.00 60.69 229 ASP A N 1
ATOM 1797 C CA . ASP A 1 229 ? 29.016 -6.358 -22.290 1.00 60.69 229 ASP A CA 1
ATOM 1798 C C . ASP A 1 229 ? 27.523 -6.356 -22.701 1.00 60.69 229 ASP A C 1
ATOM 1800 O O . ASP A 1 229 ? 26.637 -6.676 -21.904 1.00 60.69 229 ASP A O 1
ATOM 1804 N N . VAL A 1 230 ? 27.291 -6.100 -23.985 1.00 60.38 230 VAL A N 1
ATOM 1805 C CA . VAL A 1 230 ? 26.070 -6.390 -24.759 1.00 60.38 230 VAL A CA 1
ATOM 1806 C C . VAL A 1 230 ? 24.936 -5.351 -24.729 1.00 60.38 230 VAL A C 1
ATOM 1808 O O . VAL A 1 230 ? 23.921 -5.463 -24.041 1.00 60.38 230 VAL A O 1
ATOM 1811 N N . GLU A 1 231 ? 25.092 -4.372 -25.622 1.00 56.44 231 GLU A N 1
ATOM 1812 C CA . GLU A 1 231 ? 23.992 -3.784 -26.389 1.00 56.44 231 GLU A CA 1
ATOM 1813 C C . GLU A 1 231 ? 23.341 -4.880 -27.262 1.00 56.44 231 GLU A C 1
ATOM 1815 O O . GLU A 1 231 ? 23.982 -5.403 -28.173 1.00 56.44 231 GLU A O 1
ATOM 1820 N N . GLU A 1 232 ? 22.076 -5.228 -27.012 1.00 58.84 232 GLU A N 1
ATOM 1821 C CA . GLU A 1 232 ? 21.228 -5.934 -27.984 1.00 58.84 232 GLU A CA 1
ATOM 1822 C C . GLU A 1 232 ? 20.107 -4.988 -28.438 1.00 58.84 232 GLU A C 1
ATOM 1824 O O . GLU A 1 232 ? 19.142 -4.709 -27.723 1.00 58.84 232 GLU A O 1
ATOM 1829 N N . GLU A 1 233 ? 20.301 -4.441 -29.639 1.00 57.22 233 GLU A N 1
ATOM 1830 C CA . GLU A 1 233 ? 19.292 -3.774 -30.456 1.00 57.22 233 GLU A CA 1
ATOM 1831 C C . GLU A 1 233 ? 18.302 -4.834 -30.978 1.00 57.22 233 GLU A C 1
ATOM 1833 O O . GLU A 1 2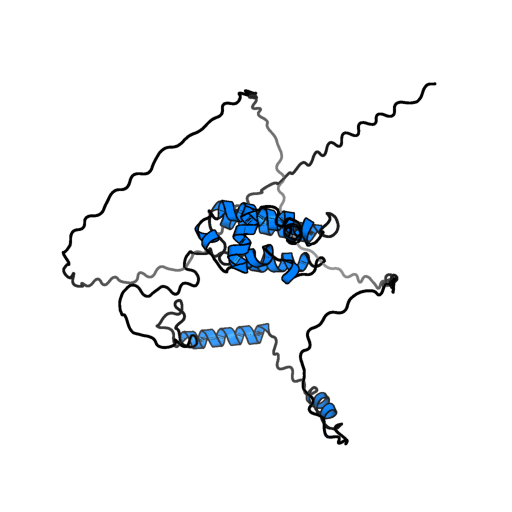33 ? 18.633 -5.602 -31.879 1.00 57.22 233 GLU A O 1
ATOM 1838 N N . GLU A 1 234 ? 17.078 -4.893 -30.441 1.00 58.56 234 GLU A N 1
ATOM 1839 C CA . GLU A 1 234 ? 15.981 -5.612 -31.104 1.00 58.56 234 GLU A CA 1
ATOM 1840 C C . GLU A 1 234 ? 15.290 -4.680 -32.111 1.00 58.56 234 GLU A C 1
ATOM 1842 O O . GLU A 1 234 ? 14.504 -3.792 -31.766 1.00 58.56 234 GLU A O 1
ATOM 1847 N N . GLU A 1 235 ? 15.646 -4.889 -33.380 1.00 60.62 235 GLU A N 1
ATOM 1848 C CA . GLU A 1 235 ? 15.032 -4.314 -34.573 1.00 60.62 235 GLU A CA 1
ATOM 1849 C C . GLU A 1 235 ? 13.555 -4.740 -34.721 1.00 60.62 235 GLU A C 1
ATOM 1851 O O . GLU A 1 235 ? 13.222 -5.912 -34.857 1.00 60.62 235 GLU A O 1
ATOM 1856 N N . GLU A 1 236 ? 12.674 -3.740 -34.731 1.00 54.72 236 GLU A N 1
ATOM 1857 C CA . GLU A 1 236 ? 11.675 -3.480 -35.780 1.00 54.72 236 GLU A CA 1
ATOM 1858 C C . GLU A 1 236 ? 11.084 -4.695 -36.544 1.00 54.72 236 GLU A C 1
ATOM 1860 O O . GLU A 1 236 ? 11.442 -4.968 -37.690 1.00 54.72 236 GLU A O 1
ATOM 1865 N N . GLU A 1 237 ? 10.051 -5.342 -35.986 1.00 58.91 237 GLU A N 1
ATOM 1866 C CA . GLU A 1 237 ? 9.095 -6.123 -36.790 1.00 58.91 237 GLU A CA 1
ATOM 1867 C C . GLU A 1 237 ? 7.958 -5.210 -37.281 1.00 58.91 237 GLU A C 1
ATOM 1869 O O . GLU A 1 237 ? 7.045 -4.813 -36.550 1.00 58.91 237 GLU A O 1
ATOM 1874 N N . GLY A 1 238 ? 8.077 -4.814 -38.550 1.00 61.03 238 GLY A N 1
ATOM 1875 C CA . GLY A 1 238 ? 7.111 -4.001 -39.276 1.00 61.03 238 GLY A CA 1
ATOM 1876 C C . GLY A 1 238 ? 5.789 -4.724 -39.600 1.00 61.03 238 GLY A C 1
ATOM 1877 O O . GLY A 1 238 ? 5.685 -5.946 -39.519 1.00 61.03 238 GLY A O 1
ATOM 1878 N N . PRO A 1 239 ? 4.757 -3.957 -39.990 1.00 62.94 239 PRO A N 1
ATOM 1879 C CA . PRO A 1 239 ? 3.364 -4.393 -40.003 1.00 62.94 239 PRO A CA 1
ATOM 1880 C C . PRO A 1 239 ? 2.996 -5.248 -41.224 1.00 62.94 239 PRO A C 1
ATOM 1882 O O . PRO A 1 239 ? 3.286 -4.883 -42.367 1.00 62.94 239 PRO A O 1
ATOM 1885 N N . GLU A 1 240 ? 2.248 -6.328 -40.987 1.00 66.50 240 GLU A N 1
ATOM 1886 C CA . GLU A 1 240 ? 1.575 -7.084 -42.043 1.00 66.50 240 GLU A CA 1
ATOM 1887 C C . GLU A 1 240 ? 0.442 -6.262 -42.695 1.00 66.50 240 GLU A C 1
ATOM 1889 O O . GLU A 1 240 ? -0.424 -5.719 -42.000 1.00 66.50 240 GLU A O 1
ATOM 1894 N N . PRO A 1 241 ? 0.395 -6.170 -44.037 1.00 68.81 241 PRO A N 1
ATOM 1895 C CA . PRO A 1 241 ? -0.743 -5.616 -44.754 1.00 68.81 241 PRO A CA 1
ATOM 1896 C C . PRO A 1 241 ? -1.820 -6.691 -44.980 1.00 68.81 241 PRO A C 1
ATOM 1898 O O . PRO A 1 241 ? -1.684 -7.531 -45.871 1.00 68.81 241 PRO A O 1
ATOM 1901 N N . GLU A 1 242 ? -2.934 -6.630 -44.242 1.00 64.94 242 GLU A N 1
ATOM 1902 C CA . GLU A 1 242 ? -4.132 -7.392 -44.613 1.00 64.94 242 GLU A CA 1
ATOM 1903 C C . GLU A 1 242 ? -4.765 -6.820 -45.888 1.00 64.94 242 GLU A C 1
ATOM 1905 O O . GLU A 1 242 ? -5.228 -5.678 -45.976 1.00 64.94 242 GLU A O 1
ATOM 1910 N N . VAL A 1 243 ? -4.748 -7.671 -46.908 1.00 68.19 243 VAL A N 1
ATOM 1911 C CA . VAL A 1 243 ? -5.301 -7.469 -48.240 1.00 68.19 243 VAL A CA 1
ATOM 1912 C C . VAL A 1 243 ? -6.804 -7.732 -48.177 1.00 68.19 243 VAL A C 1
ATOM 1914 O O . VAL A 1 243 ? -7.245 -8.788 -47.733 1.00 68.19 243 VAL A O 1
ATOM 1917 N N . GLY A 1 244 ? -7.594 -6.753 -48.615 1.00 56.34 244 GLY A N 1
ATOM 1918 C CA . GLY A 1 244 ? -9.047 -6.782 -48.512 1.00 56.34 244 GLY A CA 1
ATOM 1919 C C . GLY A 1 244 ? -9.736 -7.916 -49.273 1.00 56.34 244 GLY A C 1
ATOM 1920 O O . GLY A 1 244 ? -9.327 -8.301 -50.368 1.00 56.34 244 GLY A O 1
ATOM 1921 N N . LEU A 1 245 ? -10.869 -8.354 -48.722 1.00 61.53 245 LEU A N 1
ATOM 1922 C CA . LEU A 1 245 ? -11.901 -9.099 -49.430 1.00 61.53 245 LEU A CA 1
ATOM 1923 C C . LEU A 1 245 ? -13.296 -8.562 -49.062 1.00 61.53 245 LEU A C 1
ATOM 1925 O O . LEU A 1 245 ? -13.757 -8.680 -47.935 1.00 61.53 245 LEU A O 1
ATOM 1929 N N . GLU A 1 246 ? -13.916 -7.976 -50.089 1.00 58.62 246 GLU A N 1
ATOM 1930 C CA . GLU A 1 246 ? -15.330 -8.058 -50.490 1.00 58.62 246 GLU A CA 1
ATOM 1931 C C . GLU A 1 246 ? -16.445 -7.464 -49.592 1.00 58.62 246 GLU A C 1
ATOM 1933 O O . GLU A 1 246 ? -16.720 -7.950 -48.496 1.00 58.62 246 GLU A O 1
ATOM 1938 N N . PRO A 1 247 ? -17.215 -6.482 -50.112 1.00 58.31 247 PRO A N 1
ATOM 1939 C CA . PRO A 1 247 ? -18.497 -6.081 -49.550 1.00 58.31 247 PRO A CA 1
ATOM 1940 C C . PRO A 1 247 ? -19.651 -6.860 -50.206 1.00 58.31 247 PRO A C 1
ATOM 1942 O O . PRO A 1 247 ? -19.827 -6.820 -51.425 1.00 58.31 247 PRO A O 1
ATOM 1945 N N . VAL A 1 248 ? -20.502 -7.499 -49.398 1.00 67.19 248 VAL A N 1
ATOM 1946 C CA . VAL A 1 248 ? -21.758 -8.113 -49.866 1.00 67.19 248 VAL A CA 1
ATOM 1947 C C . VAL A 1 248 ? -22.952 -7.254 -49.446 1.00 67.19 248 VAL A C 1
ATOM 1949 O O . VAL A 1 248 ? -23.282 -7.120 -48.270 1.00 67.19 248 VAL A O 1
ATOM 1952 N N . HIS A 1 249 ? -23.581 -6.652 -50.453 1.00 56.81 249 HIS A N 1
ATOM 1953 C CA . HIS A 1 249 ? -24.881 -5.986 -50.420 1.00 56.81 249 HIS A CA 1
ATOM 1954 C C . HIS A 1 249 ? -26.033 -7.001 -50.286 1.00 56.81 249 HIS A C 1
ATOM 1956 O O . HIS A 1 249 ? -26.077 -7.951 -51.062 1.00 56.81 249 HIS A O 1
ATOM 1962 N N . ALA A 1 250 ? -27.010 -6.732 -49.410 1.00 62.44 250 ALA A N 1
ATOM 1963 C CA . ALA A 1 250 ? -28.448 -7.033 -49.581 1.00 62.44 250 ALA A CA 1
ATOM 1964 C C . ALA A 1 250 ? -29.217 -6.411 -48.390 1.00 62.44 250 ALA A C 1
ATOM 1966 O O . ALA A 1 250 ? -29.024 -6.823 -47.255 1.00 62.44 250 ALA A O 1
ATOM 1967 N N . GLU A 1 251 ? -29.823 -5.229 -48.514 1.00 61.19 251 GLU A N 1
ATOM 1968 C CA . GLU A 1 251 ? -31.196 -4.933 -48.980 1.00 61.19 251 GLU A CA 1
ATOM 1969 C C . GLU A 1 251 ? -32.359 -5.451 -48.107 1.00 61.19 251 GLU A C 1
ATOM 1971 O O . GLU A 1 251 ? -32.443 -6.632 -47.784 1.00 61.19 251 GLU A O 1
ATOM 1976 N N . SER A 1 252 ? -33.339 -4.549 -47.919 1.00 56.38 252 SER A N 1
ATOM 1977 C CA . SER A 1 252 ? -34.691 -4.693 -47.323 1.00 56.38 252 SER A CA 1
ATOM 1978 C C . SER A 1 252 ? -34.780 -4.463 -45.805 1.00 56.38 252 SER A C 1
ATOM 1980 O O . SER A 1 252 ? -34.060 -5.096 -45.052 1.00 56.38 252 SER A O 1
ATOM 1982 N N . ALA A 1 253 ? -35.680 -3.668 -45.220 1.00 63.12 253 ALA A N 1
ATOM 1983 C CA . ALA A 1 253 ? -36.671 -2.659 -45.621 1.00 63.12 253 ALA A CA 1
ATOM 1984 C C . ALA A 1 253 ? -37.205 -2.020 -44.292 1.00 63.12 253 ALA A C 1
ATOM 1986 O O . ALA A 1 253 ? -36.951 -2.586 -43.227 1.00 63.12 253 ALA A O 1
ATOM 1987 N N . PRO A 1 254 ? -37.904 -0.864 -44.311 1.00 63.03 254 PRO A N 1
ATOM 1988 C CA . PRO A 1 254 ? -38.063 0.042 -43.156 1.00 63.03 254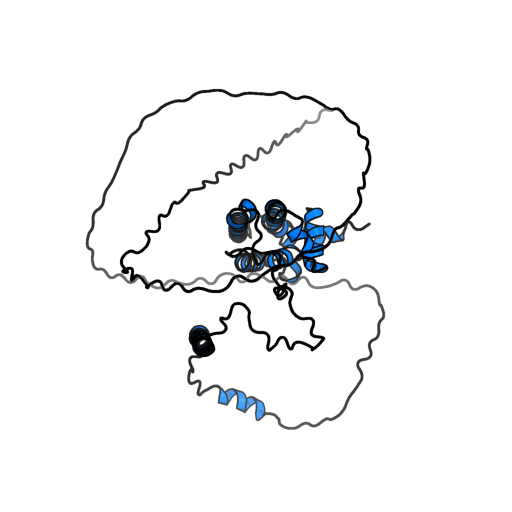 PRO A CA 1
ATOM 1989 C C . PRO A 1 254 ? -39.492 0.106 -42.574 1.00 63.03 254 PRO A C 1
ATOM 1991 O O . PRO A 1 254 ? -40.422 -0.098 -43.338 1.00 63.03 254 PRO A O 1
ATOM 1994 N N . GLU A 1 255 ? -39.665 0.526 -41.305 1.00 67.19 255 GLU A N 1
ATOM 1995 C CA . GLU A 1 255 ? -40.881 1.184 -40.744 1.00 67.19 255 GLU A CA 1
ATOM 1996 C C . GLU A 1 255 ? -40.475 2.087 -39.544 1.00 67.19 255 GLU A C 1
ATOM 1998 O O . GLU A 1 255 ? -39.739 1.661 -38.660 1.00 67.19 255 GLU A O 1
ATOM 2003 N N . GLU A 1 256 ? -40.596 3.416 -39.672 1.00 60.84 256 GLU A N 1
ATOM 2004 C CA . GLU A 1 256 ? -41.611 4.308 -39.053 1.00 60.84 256 GLU A CA 1
ATOM 2005 C C . GLU A 1 256 ? -41.542 4.498 -37.518 1.00 60.84 256 GLU A C 1
ATOM 2007 O O . GLU A 1 256 ? -41.849 3.583 -36.768 1.00 60.84 256 GLU A O 1
ATOM 2012 N N . CYS A 1 257 ? -41.200 5.725 -37.068 1.00 55.56 257 CYS A N 1
ATOM 2013 C CA . CYS A 1 257 ? -41.911 6.578 -36.074 1.00 55.56 257 CYS A CA 1
ATOM 2014 C C . CYS A 1 257 ? -40.986 7.759 -35.661 1.00 55.56 257 CYS A C 1
ATOM 2016 O O . CYS A 1 257 ? -39.989 7.566 -34.975 1.00 55.56 257 CYS A O 1
ATOM 2018 N N . VAL A 1 258 ? -41.058 8.945 -36.279 1.00 59.25 258 VAL A N 1
ATOM 2019 C CA . VAL A 1 258 ? -41.859 10.141 -35.908 1.00 59.25 258 VAL A CA 1
ATOM 2020 C C . VAL A 1 258 ? -41.699 10.604 -34.447 1.00 59.25 258 VAL A C 1
ATOM 2022 O O . VAL A 1 258 ? -42.225 9.993 -33.525 1.00 59.25 258 VAL A O 1
ATOM 2025 N N . GLY A 1 259 ? -41.060 11.768 -34.248 1.00 57.44 259 GLY A N 1
ATOM 2026 C CA . GLY A 1 259 ? -41.011 12.449 -32.946 1.00 57.44 259 GLY A CA 1
ATOM 2027 C C . GLY A 1 259 ? -40.124 13.700 -32.901 1.00 57.44 259 GLY A C 1
ATOM 2028 O O . GLY A 1 259 ? -39.076 13.707 -32.271 1.00 57.44 259 GLY A O 1
ATOM 2029 N N . THR A 1 260 ? -40.536 14.773 -33.577 1.00 51.84 260 THR A N 1
ATOM 2030 C CA . THR A 1 260 ? -39.939 16.122 -33.510 1.00 51.84 260 THR A CA 1
ATOM 2031 C C . THR A 1 260 ? -40.210 16.823 -32.177 1.00 51.84 260 THR A C 1
ATOM 2033 O O . THR A 1 260 ? -41.351 16.792 -31.732 1.00 51.84 260 THR A O 1
ATOM 2036 N N . ASN A 1 261 ? -39.249 17.595 -31.649 1.00 59.66 261 ASN A N 1
ATOM 2037 C CA . ASN A 1 261 ? -39.534 18.847 -30.930 1.00 59.66 261 ASN A CA 1
ATOM 2038 C C . ASN A 1 261 ? -38.342 19.824 -30.975 1.00 59.66 261 ASN A C 1
ATOM 2040 O O . ASN A 1 261 ? -37.303 19.608 -30.359 1.00 59.66 261 ASN A O 1
ATOM 2044 N N . LYS A 1 262 ? -38.535 20.930 -31.706 1.00 55.09 262 LYS A N 1
ATOM 2045 C CA . LYS A 1 262 ? -37.762 22.178 -31.632 1.00 55.09 262 LYS A CA 1
ATOM 2046 C C . LYS A 1 262 ? -38.381 23.067 -30.549 1.00 55.09 262 LYS A C 1
ATOM 2048 O O . LYS A 1 262 ? -39.596 23.257 -30.566 1.00 55.09 262 LYS A O 1
ATOM 2053 N N . ARG A 1 263 ? -37.573 23.715 -29.704 1.00 54.12 263 ARG A N 1
ATOM 2054 C CA . ARG A 1 263 ? -37.987 24.938 -28.995 1.00 54.12 263 ARG A CA 1
ATOM 2055 C C . ARG A 1 263 ? -36.834 25.937 -28.933 1.00 54.12 263 ARG A C 1
ATOM 2057 O O . ARG A 1 263 ? -35.730 25.608 -28.523 1.00 54.12 263 ARG A O 1
ATOM 2064 N N . THR A 1 264 ? -37.130 27.133 -29.418 1.00 49.22 264 THR A N 1
ATOM 2065 C CA . THR A 1 264 ? -36.297 28.334 -29.530 1.00 49.22 264 THR A CA 1
ATOM 2066 C C . THR A 1 264 ? -36.627 29.347 -28.420 1.00 49.22 264 THR A C 1
ATOM 2068 O O . THR A 1 264 ? -37.626 29.166 -27.724 1.00 49.22 264 THR A O 1
ATOM 2071 N N . THR A 1 265 ? -35.847 30.447 -28.392 1.00 51.09 265 THR A N 1
ATOM 2072 C CA . THR A 1 265 ? -36.070 31.797 -27.790 1.00 51.09 265 THR A CA 1
ATOM 2073 C C . THR A 1 265 ? -35.948 31.900 -26.259 1.00 51.09 265 THR A C 1
ATOM 2075 O O . THR A 1 265 ? -36.658 31.183 -25.572 1.00 51.09 265 THR A O 1
ATOM 2078 N N . ALA A 1 266 ? -34.982 32.623 -25.663 1.00 47.50 266 ALA A N 1
ATOM 2079 C CA . ALA A 1 266 ? -34.597 34.060 -25.685 1.00 47.50 266 ALA A CA 1
ATOM 2080 C C . ALA A 1 266 ? -35.145 34.822 -24.449 1.00 47.50 266 ALA A C 1
ATOM 2082 O O . ALA A 1 266 ? -36.187 34.434 -23.943 1.00 47.50 266 ALA A O 1
ATOM 2083 N N . GLU A 1 267 ? -34.439 35.899 -24.046 1.00 59.28 267 GLU A N 1
ATOM 2084 C CA . GLU A 1 267 ? -34.574 36.785 -22.846 1.00 59.28 267 GLU A CA 1
ATOM 2085 C C . GLU A 1 267 ? -33.643 36.377 -21.676 1.00 59.28 267 GLU A C 1
ATOM 2087 O O . GLU A 1 267 ? -33.746 35.264 -21.180 1.00 59.28 267 GLU A O 1
ATOM 2092 N N . ARG A 1 268 ? -32.546 37.075 -21.311 1.00 48.84 268 ARG A N 1
ATOM 2093 C CA . ARG A 1 268 ? -32.203 38.497 -21.008 1.00 48.84 268 ARG A CA 1
ATOM 2094 C C . ARG A 1 268 ? -32.657 38.951 -19.609 1.00 48.84 268 ARG A C 1
ATOM 2096 O O . ARG A 1 268 ? -33.839 39.185 -19.448 1.00 48.84 268 ARG A O 1
ATOM 2103 N N . GLU A 1 269 ? -31.684 39.153 -18.703 1.00 61.94 269 GLU A N 1
ATOM 2104 C CA . GLU A 1 269 ? -31.588 40.109 -17.559 1.00 61.94 269 GLU A CA 1
ATOM 2105 C C . GLU A 1 269 ? -30.329 39.703 -16.744 1.00 61.94 269 GLU A C 1
ATOM 2107 O O . GLU A 1 269 ? -30.257 38.591 -16.240 1.00 61.94 269 GLU A O 1
ATOM 2112 N N . ASP A 1 270 ? -29.160 40.345 -16.857 1.00 51.97 270 ASP A N 1
ATOM 2113 C CA . ASP A 1 270 ? -28.713 41.647 -16.318 1.00 51.97 270 ASP A CA 1
ATOM 2114 C C . ASP A 1 270 ? -28.759 41.742 -14.776 1.00 51.97 270 ASP A C 1
ATOM 2116 O O . ASP A 1 270 ? -29.791 42.060 -14.196 1.00 51.97 270 ASP A O 1
ATOM 2120 N N . CYS A 1 271 ? -27.627 41.462 -14.114 1.00 56.84 271 CYS A N 1
ATOM 2121 C CA . CYS A 1 271 ? -27.359 41.778 -12.703 1.00 56.84 271 CYS A CA 1
ATOM 2122 C C . CYS A 1 271 ? -25.863 42.106 -12.519 1.00 56.84 271 CYS A C 1
ATOM 2124 O O . CYS A 1 271 ? -25.022 41.230 -12.330 1.00 56.84 271 CYS A O 1
ATOM 2126 N N . HIS A 1 272 ? -25.544 43.399 -12.590 1.00 52.41 272 HIS A N 1
ATOM 2127 C CA . HIS A 1 272 ? -24.364 44.026 -11.988 1.00 52.41 272 HIS A CA 1
ATOM 2128 C C . HIS A 1 272 ? -24.402 43.926 -10.452 1.00 52.41 272 HIS A C 1
ATOM 2130 O O . HIS A 1 272 ? -25.480 44.058 -9.886 1.00 52.41 272 HIS A O 1
ATOM 2136 N N . MET A 1 273 ? -23.231 43.777 -9.815 1.00 54.88 273 MET A N 1
ATOM 2137 C CA . MET A 1 273 ? -22.766 44.359 -8.528 1.00 54.88 273 MET A CA 1
ATOM 2138 C C . MET A 1 273 ? -21.515 43.552 -8.097 1.00 54.88 273 MET A C 1
ATOM 2140 O O . MET A 1 273 ? -21.634 42.400 -7.707 1.00 54.88 273 MET A O 1
ATOM 2144 N N . GLN A 1 274 ? -20.293 43.979 -8.432 1.00 57.47 274 GLN A N 1
ATOM 2145 C CA . GLN A 1 274 ? -19.391 44.915 -7.721 1.00 57.47 274 GLN A CA 1
ATOM 2146 C C . GLN A 1 274 ? -18.286 44.156 -6.930 1.00 57.47 274 GLN A C 1
ATOM 2148 O O . GLN A 1 274 ? -18.621 43.261 -6.161 1.00 57.47 274 GLN A O 1
ATOM 2153 N N . PRO A 1 275 ? -16.982 44.483 -7.090 1.00 48.44 275 PRO A N 1
ATOM 2154 C CA . PRO A 1 275 ? -15.884 43.782 -6.419 1.00 48.44 275 PRO A CA 1
ATOM 2155 C C . PRO A 1 275 ? -15.451 44.496 -5.127 1.00 48.44 275 PRO A C 1
ATOM 2157 O O . PRO A 1 275 ? -15.372 45.725 -5.087 1.00 48.44 275 PRO A O 1
ATOM 2160 N N . CYS A 1 276 ? -15.096 43.735 -4.088 1.00 59.19 276 CYS A N 1
ATOM 2161 C CA . CYS A 1 276 ? -14.438 44.261 -2.890 1.00 59.19 276 CYS A CA 1
ATOM 2162 C C . CYS A 1 276 ? -12.976 43.808 -2.846 1.00 59.19 276 CYS A C 1
ATOM 2164 O O . CYS A 1 276 ? -12.676 42.618 -2.789 1.00 59.19 276 CYS A O 1
ATOM 2166 N N . ALA A 1 277 ? -12.084 44.795 -2.881 1.00 47.44 277 ALA A N 1
ATOM 2167 C CA . ALA A 1 277 ? -10.643 44.662 -2.772 1.00 47.44 277 ALA A CA 1
ATOM 2168 C C . ALA A 1 277 ? -10.153 44.813 -1.318 1.00 47.44 277 ALA A C 1
ATOM 2170 O O . ALA A 1 277 ? -10.722 45.581 -0.548 1.00 47.44 277 ALA A O 1
ATOM 2171 N N . ALA A 1 278 ? -9.038 44.125 -1.047 1.00 42.84 278 ALA A N 1
ATOM 2172 C CA . ALA A 1 278 ? -7.880 44.503 -0.227 1.00 42.84 278 ALA A CA 1
ATOM 2173 C C . ALA A 1 278 ? -8.055 44.968 1.236 1.00 42.84 278 ALA A C 1
ATOM 2175 O O . ALA A 1 278 ? -8.576 46.044 1.506 1.00 42.84 278 ALA A O 1
ATOM 2176 N N . ALA A 1 279 ? -7.376 44.259 2.150 1.00 53.72 279 ALA A N 1
ATOM 2177 C CA . ALA A 1 279 ? -6.494 44.884 3.145 1.00 53.72 279 ALA A CA 1
ATOM 2178 C C . ALA A 1 279 ? -5.500 43.866 3.742 1.00 53.72 279 ALA A C 1
ATOM 2180 O O . ALA A 1 279 ? -5.887 42.898 4.390 1.00 53.72 279 ALA A O 1
ATOM 2181 N N . HIS A 1 280 ? -4.209 44.135 3.536 1.00 46.53 280 HIS A N 1
ATOM 2182 C CA . HIS A 1 280 ? -3.080 43.588 4.289 1.00 46.53 280 HIS A CA 1
ATOM 2183 C C . HIS A 1 280 ? -3.092 44.090 5.742 1.00 46.53 280 HIS A 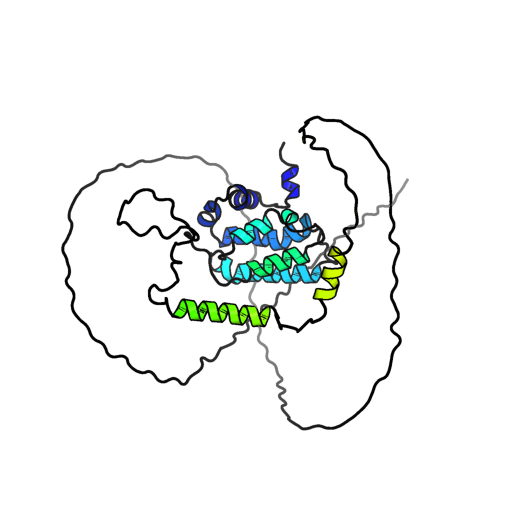C 1
ATOM 2185 O O . HIS A 1 280 ? -3.395 45.261 5.977 1.00 46.53 280 HIS A O 1
ATOM 2191 N N . SER A 1 281 ? -2.629 43.278 6.696 1.00 54.38 281 SER A N 1
ATOM 2192 C CA . SER A 1 281 ? -1.881 43.794 7.849 1.00 54.38 281 SER A CA 1
ATOM 2193 C C . SER A 1 281 ? -1.079 42.701 8.554 1.00 54.38 281 SER A C 1
ATOM 2195 O O . SER A 1 281 ? -1.367 41.516 8.442 1.00 54.38 281 SER A O 1
ATOM 2197 N N . THR A 1 282 ? -0.034 43.153 9.226 1.00 53.41 282 THR A N 1
ATOM 2198 C CA . THR A 1 282 ? 1.234 42.492 9.524 1.00 53.41 282 THR A CA 1
ATOM 2199 C C . THR A 1 282 ? 1.346 42.018 10.972 1.00 53.41 282 THR A C 1
ATOM 2201 O O . THR A 1 282 ? 0.885 42.714 11.869 1.00 53.41 282 THR A O 1
ATOM 2204 N N . ASP A 1 283 ? 2.050 40.896 11.144 1.00 46.69 283 ASP A N 1
ATOM 2205 C CA . ASP A 1 283 ? 3.206 40.690 12.037 1.00 46.69 283 ASP A CA 1
ATOM 2206 C C . ASP A 1 283 ? 3.091 41.026 13.545 1.00 46.69 283 ASP A C 1
ATOM 2208 O O . ASP A 1 283 ? 2.748 42.135 13.951 1.00 46.69 283 ASP A O 1
ATOM 2212 N N . GLY A 1 284 ? 3.469 40.067 14.399 1.00 52.34 284 GLY A N 1
ATOM 2213 C CA . GLY A 1 284 ? 3.511 40.257 15.853 1.00 52.34 284 GLY A CA 1
ATOM 2214 C C . GLY A 1 284 ? 3.696 38.966 16.654 1.00 52.34 284 GLY A C 1
ATOM 2215 O O . GLY A 1 284 ? 2.742 38.255 16.948 1.00 52.34 284 GLY A O 1
ATOM 2216 N N . ALA A 1 285 ? 4.947 38.693 17.016 1.00 47.50 285 ALA A N 1
ATOM 2217 C CA . ALA A 1 285 ? 5.459 37.491 17.667 1.00 47.50 285 ALA A CA 1
ATOM 2218 C C . ALA A 1 285 ? 5.220 37.361 19.196 1.00 47.50 285 ALA A C 1
ATOM 2220 O O . ALA A 1 285 ? 4.918 38.330 19.889 1.00 47.50 285 ALA A O 1
ATOM 2221 N N . HIS A 1 286 ? 5.582 36.158 19.684 1.00 48.91 286 HIS A N 1
ATOM 2222 C CA . HIS A 1 286 ? 6.089 35.765 21.021 1.00 48.91 286 HIS A CA 1
ATOM 2223 C C . HIS A 1 286 ? 5.123 35.160 22.087 1.00 48.91 286 HIS A C 1
ATOM 2225 O O . HIS A 1 286 ? 3.922 35.407 22.059 1.00 48.91 286 HIS A O 1
ATOM 2231 N N . PRO A 1 287 ? 5.645 34.281 22.991 1.00 59.97 287 PRO A N 1
ATOM 2232 C CA . PRO A 1 287 ? 5.009 33.051 23.468 1.00 59.97 287 PRO A CA 1
ATOM 2233 C C . PRO A 1 287 ? 5.005 32.982 25.023 1.00 59.97 287 PRO A C 1
ATOM 2235 O O . PRO A 1 287 ? 5.136 34.004 25.688 1.00 59.97 287 PRO A O 1
ATOM 2238 N N . CYS A 1 288 ? 4.955 31.759 25.574 1.00 46.53 288 CYS A N 1
ATOM 2239 C CA . CYS A 1 288 ? 5.071 31.330 26.985 1.00 46.53 288 CYS A CA 1
ATOM 2240 C C . CYS A 1 288 ? 3.753 31.011 27.711 1.00 46.53 288 CYS A C 1
ATOM 2242 O O . CYS A 1 288 ? 3.112 31.881 28.280 1.00 46.53 288 CYS A O 1
ATOM 2244 N N . GLY A 1 289 ? 3.455 29.703 27.762 1.00 43.16 289 GLY A N 1
ATOM 2245 C CA . GLY A 1 289 ? 3.428 28.876 28.979 1.00 43.16 289 GLY A CA 1
ATOM 2246 C C . GLY A 1 289 ? 2.444 29.216 30.104 1.00 43.16 289 GLY A C 1
ATOM 2247 O O . GLY A 1 289 ? 2.397 30.345 30.561 1.00 43.16 289 GLY A O 1
ATOM 2248 N N . LEU A 1 290 ? 1.772 28.187 30.647 1.00 46.25 290 LEU A N 1
ATOM 2249 C CA . LEU A 1 290 ? 1.687 27.870 32.090 1.00 46.25 290 LEU A CA 1
ATOM 2250 C C . LEU A 1 290 ? 0.688 26.714 32.368 1.00 46.25 290 LEU A C 1
ATOM 2252 O O . LEU A 1 290 ? -0.515 26.858 32.225 1.00 46.25 290 LEU A O 1
ATOM 2256 N N . LYS A 1 291 ? 1.254 25.605 32.868 1.00 56.97 291 LYS A N 1
ATOM 2257 C CA . LYS A 1 291 ? 0.849 24.786 34.038 1.00 56.97 291 LYS A CA 1
ATOM 2258 C C . LYS A 1 291 ? -0.484 24.002 34.082 1.00 56.97 291 LYS A C 1
ATOM 2260 O O . LYS A 1 291 ? -1.564 24.535 34.283 1.00 56.97 291 LYS A O 1
ATOM 2265 N N . ARG A 1 292 ? -0.273 22.675 34.146 1.00 43.81 292 ARG A N 1
ATOM 2266 C CA . ARG A 1 292 ? -0.954 21.611 34.923 1.00 43.81 292 ARG A CA 1
ATOM 2267 C C . ARG A 1 292 ? -1.861 22.068 36.078 1.00 43.81 292 ARG A C 1
ATOM 2269 O O . ARG A 1 292 ? -1.437 22.845 36.932 1.00 43.81 292 ARG A O 1
ATOM 2276 N N . SER A 1 293 ? -2.989 21.374 36.240 1.00 58.66 293 SER A N 1
ATOM 2277 C CA . SER A 1 293 ? -3.571 21.052 37.551 1.00 58.66 293 SER A CA 1
ATOM 2278 C C . SER A 1 293 ? -4.241 19.676 37.545 1.00 58.66 293 SER A C 1
ATOM 2280 O O . SER A 1 293 ? -4.716 19.198 36.522 1.00 58.66 293 SER A O 1
ATOM 2282 N N . LYS A 1 294 ? -4.157 19.043 38.714 1.00 51.69 294 LYS A N 1
ATOM 2283 C CA . LYS A 1 294 ? -4.381 17.645 39.089 1.00 51.69 294 LYS A CA 1
ATOM 2284 C C . LYS A 1 294 ? -5.486 17.657 40.157 1.00 51.69 294 LYS A C 1
ATOM 2286 O O . LYS A 1 294 ? -5.366 18.445 41.088 1.00 51.69 294 LYS A O 1
ATOM 2291 N N . LEU A 1 295 ? -6.513 16.820 40.031 1.00 62.47 295 LEU A N 1
ATOM 2292 C CA . LEU A 1 295 ? -7.576 16.553 41.024 1.00 62.47 295 LEU A CA 1
ATOM 2293 C C . LEU A 1 295 ? -8.075 15.131 40.704 1.00 62.47 295 LEU A C 1
ATOM 2295 O O . LEU A 1 295 ? -8.557 14.916 39.600 1.00 62.47 295 LEU A O 1
ATOM 2299 N N . GLN A 1 296 ? -7.630 14.084 41.401 1.00 55.22 296 GLN A N 1
ATOM 2300 C CA . GLN A 1 296 ? -7.938 13.614 42.764 1.00 55.22 296 GLN A CA 1
ATOM 2301 C C . GLN A 1 296 ? -9.283 12.871 42.858 1.00 55.22 296 GLN A C 1
ATOM 2303 O O . GLN A 1 296 ? -10.344 13.434 42.606 1.00 55.22 296 GLN A O 1
ATOM 2308 N N . GLU A 1 297 ? -9.138 11.590 43.206 1.00 49.06 297 GLU A N 1
ATOM 2309 C CA . GLU A 1 297 ? -10.118 10.543 43.503 1.00 49.06 297 GLU A CA 1
ATOM 2310 C C . GLU A 1 297 ? -11.014 10.873 44.706 1.00 49.06 297 GLU A C 1
ATOM 2312 O O . GLU A 1 297 ? -10.568 11.565 45.616 1.00 49.06 297 GLU A O 1
ATOM 2317 N N . ASP A 1 298 ? -12.228 10.310 44.732 1.00 59.50 298 ASP A N 1
ATOM 2318 C CA . ASP A 1 298 ? -12.777 9.581 45.890 1.00 59.50 298 ASP A CA 1
ATOM 2319 C C . ASP A 1 298 ? -14.108 8.901 45.510 1.00 59.50 298 ASP A C 1
ATOM 2321 O O . ASP A 1 298 ? -14.956 9.475 44.824 1.00 59.50 298 ASP A O 1
ATOM 2325 N N . GLY A 1 299 ? -14.256 7.634 45.911 1.00 47.34 299 GLY A N 1
ATOM 2326 C CA . GLY A 1 299 ? -15.359 6.751 45.530 1.00 47.34 299 GLY A CA 1
ATOM 2327 C C . GLY A 1 299 ? -16.569 6.751 46.468 1.00 47.34 299 GLY A C 1
ATOM 2328 O O . GLY A 1 299 ? -16.552 7.365 47.527 1.00 47.34 299 GLY A O 1
ATOM 2329 N N . ALA A 1 300 ? -17.608 5.996 46.088 1.00 48.75 300 ALA A N 1
ATOM 2330 C CA . ALA A 1 300 ? -18.582 5.389 47.003 1.00 48.75 300 ALA A CA 1
ATOM 2331 C C . ALA A 1 300 ? -19.482 4.355 46.286 1.00 48.75 300 ALA A C 1
ATOM 2333 O O . ALA A 1 300 ? -20.336 4.676 45.469 1.00 48.75 300 ALA A O 1
ATOM 2334 N N . THR A 1 301 ? -19.234 3.103 46.653 1.00 49.09 301 THR A N 1
ATOM 2335 C CA . THR A 1 301 ? -20.094 1.917 46.816 1.00 49.09 301 THR A CA 1
ATOM 2336 C C . THR A 1 301 ? -21.636 1.999 46.751 1.00 49.09 301 THR A C 1
ATOM 2338 O O . THR A 1 301 ? -22.254 2.791 47.453 1.00 49.09 301 THR A O 1
ATOM 2341 N N . MET A 1 302 ? -22.184 0.934 46.131 1.00 48.03 302 MET A N 1
ATOM 2342 C CA . MET A 1 302 ? -23.347 0.098 46.522 1.00 48.03 302 MET A CA 1
ATOM 2343 C C . MET A 1 302 ? -24.774 0.607 46.247 1.00 48.03 302 MET A C 1
ATOM 2345 O O . MET A 1 302 ? -25.296 1.420 46.999 1.00 48.03 302 MET A O 1
ATOM 2349 N N . ALA A 1 303 ? -25.448 -0.023 45.270 1.00 54.59 303 ALA A N 1
ATOM 2350 C CA . ALA A 1 303 ? -26.733 -0.730 45.449 1.00 54.59 303 ALA A CA 1
ATOM 2351 C C . ALA A 1 303 ? -27.255 -1.304 44.108 1.00 54.59 303 ALA A C 1
ATOM 2353 O O . ALA A 1 303 ? -27.583 -0.558 43.190 1.00 54.59 303 ALA A O 1
ATOM 2354 N N . SER A 1 304 ? -27.362 -2.632 44.016 1.00 49.81 304 SER A N 1
ATOM 2355 C CA . SER A 1 304 ? -28.212 -3.364 43.053 1.00 49.81 304 SER A CA 1
ATOM 2356 C C . SER A 1 304 ? -29.567 -3.720 43.721 1.00 49.81 304 SER A C 1
ATOM 2358 O O . SER A 1 304 ? -29.733 -3.438 44.908 1.00 49.81 304 SER A O 1
ATOM 2360 N N . PRO A 1 305 ? -30.467 -4.484 43.069 1.00 64.31 305 PRO A N 1
ATOM 2361 C CA . PRO A 1 305 ? -31.532 -4.103 42.130 1.00 64.31 305 PRO A CA 1
ATOM 2362 C C . PRO A 1 305 ? -32.930 -4.418 42.747 1.00 64.31 305 PRO A C 1
ATOM 2364 O O . PRO A 1 305 ? -33.019 -4.514 43.974 1.00 64.31 305 PRO A O 1
ATOM 2367 N N . PRO A 1 306 ? -34.036 -4.565 41.977 1.00 62.66 306 PRO A N 1
ATOM 2368 C CA . PRO A 1 306 ? -34.391 -5.928 41.539 1.00 62.66 306 PRO A CA 1
ATOM 2369 C C . PRO A 1 306 ? -35.187 -6.048 40.214 1.00 62.66 306 PRO A C 1
ATOM 2371 O O . PRO A 1 306 ? -35.575 -5.068 39.582 1.00 62.66 306 PRO A O 1
ATOM 2374 N N . ASP A 1 307 ? -35.400 -7.314 39.856 1.00 50.81 307 ASP A N 1
ATOM 2375 C CA . ASP A 1 307 ? -36.129 -7.928 38.742 1.00 50.81 307 ASP A CA 1
ATOM 2376 C C . ASP A 1 307 ? -37.432 -7.251 38.276 1.00 50.81 307 ASP A C 1
ATOM 2378 O O . ASP A 1 307 ? -38.314 -6.931 39.077 1.00 50.81 307 ASP A O 1
ATOM 2382 N N . ILE A 1 308 ? -37.611 -7.167 36.950 1.00 60.31 308 ILE A N 1
ATOM 2383 C CA . ILE A 1 308 ? -38.913 -6.934 36.311 1.00 60.31 308 ILE A CA 1
ATOM 2384 C C . ILE A 1 308 ? -39.276 -8.150 35.457 1.00 60.31 308 ILE A C 1
ATOM 2386 O O . ILE A 1 308 ? -38.531 -8.594 34.586 1.00 60.31 308 ILE A O 1
ATOM 2390 N N . VAL A 1 309 ? -40.450 -8.674 35.787 1.00 61.88 309 VAL A N 1
ATOM 2391 C CA . VAL A 1 309 ? -41.097 -9.893 35.311 1.00 61.88 309 VAL A CA 1
ATOM 2392 C C . VAL A 1 309 ? -41.788 -9.652 33.963 1.00 61.88 309 VAL A C 1
ATOM 2394 O O . VAL A 1 309 ? -42.266 -8.556 33.679 1.00 61.88 309 VAL A O 1
ATOM 2397 N N . ALA A 1 310 ? -41.844 -10.710 33.157 1.00 48.44 310 ALA A N 1
ATOM 2398 C CA . ALA A 1 310 ? -42.4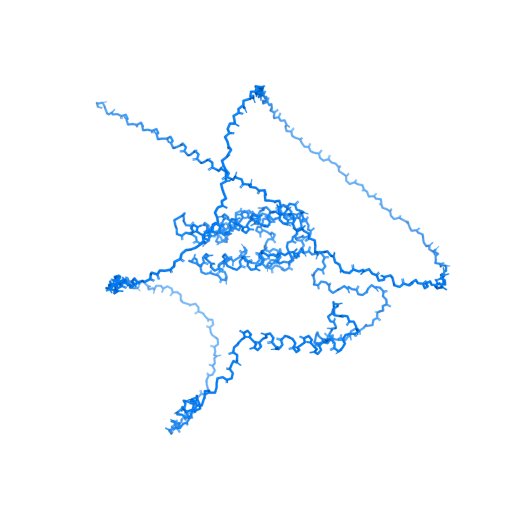85 -10.805 31.853 1.00 48.44 310 ALA A CA 1
ATOM 2399 C C . ALA A 1 310 ? -44.026 -10.719 31.889 1.00 48.44 310 ALA A C 1
ATOM 2401 O O . ALA A 1 310 ? -44.649 -11.424 32.673 1.00 48.44 310 ALA A O 1
ATOM 2402 N N . GLU A 1 311 ? -44.608 -9.978 30.940 1.00 62.34 311 GLU A N 1
ATOM 2403 C CA . GLU A 1 311 ? -45.891 -10.239 30.254 1.00 62.34 311 GLU A CA 1
ATOM 2404 C C . GLU A 1 311 ? -45.704 -9.702 28.814 1.00 62.34 311 GLU A C 1
ATOM 2406 O O . GLU A 1 311 ? -45.146 -8.628 28.626 1.00 62.34 311 GLU A O 1
ATOM 2411 N N . GLY A 1 312 ? -45.963 -10.423 27.723 1.00 49.16 312 GLY A N 1
ATOM 2412 C CA . GLY A 1 312 ? -47.208 -11.110 27.397 1.00 49.16 312 GLY A CA 1
ATOM 2413 C C . GLY A 1 312 ? -48.021 -10.237 26.432 1.00 49.16 312 GLY A C 1
ATOM 2414 O O . GLY A 1 312 ? -49.031 -9.671 26.828 1.00 49.16 312 GLY A O 1
ATOM 2415 N N . GLY A 1 313 ? -47.570 -10.079 25.180 1.00 52.78 313 GLY A N 1
ATOM 2416 C CA . GLY A 1 313 ? -48.209 -9.203 24.188 1.00 52.78 313 GLY A CA 1
ATOM 2417 C C . GLY A 1 313 ? -48.202 -9.800 22.783 1.00 52.78 313 GLY A C 1
ATOM 2418 O O . GLY A 1 313 ? -47.253 -9.626 22.028 1.00 52.78 313 GLY A O 1
ATOM 2419 N N . SER A 1 314 ? -49.276 -10.517 22.459 1.00 56.91 314 SER A N 1
ATOM 2420 C CA . SER A 1 314 ? -49.626 -11.020 21.128 1.00 56.91 314 SER A CA 1
ATOM 2421 C C . SER A 1 314 ? -50.077 -9.865 20.229 1.00 56.91 314 SER A C 1
ATOM 2423 O O . SER A 1 314 ? -51.065 -9.211 20.556 1.00 56.91 314 SER A O 1
ATOM 2425 N N . HIS A 1 315 ? -49.424 -9.649 19.085 1.00 64.00 315 HIS A N 1
ATOM 2426 C CA . HIS A 1 315 ? -49.971 -8.827 18.004 1.00 64.00 315 HIS A CA 1
ATOM 2427 C C . HIS A 1 315 ? -49.832 -9.537 16.651 1.00 64.00 315 HIS A C 1
ATOM 2429 O O . HIS A 1 315 ? -48.746 -9.943 16.244 1.00 64.00 315 HIS A O 1
ATOM 2435 N N . ASP A 1 316 ? -50.996 -9.690 16.020 1.00 59.09 316 ASP A N 1
ATOM 2436 C CA . ASP A 1 316 ? -51.298 -10.240 14.699 1.00 59.09 316 ASP A CA 1
ATOM 2437 C C . ASP A 1 316 ? -50.411 -9.696 13.559 1.00 59.09 316 ASP A C 1
ATOM 2439 O O . ASP A 1 316 ? -50.115 -8.496 13.533 1.00 59.09 316 ASP A O 1
ATOM 2443 N N . PRO A 1 317 ? -50.074 -10.524 12.552 1.00 64.06 317 PRO A N 1
ATOM 2444 C CA . PRO A 1 317 ? -49.424 -10.067 11.332 1.00 64.06 317 PRO A CA 1
ATOM 2445 C C . PRO A 1 317 ? -50.457 -9.470 10.361 1.00 64.06 317 PRO A C 1
ATOM 2447 O O . PRO A 1 317 ? -51.304 -10.177 9.812 1.00 64.06 317 PRO A O 1
ATOM 2450 N N . GLN A 1 318 ? -50.369 -8.163 10.089 1.00 58.78 318 GLN A N 1
ATOM 2451 C CA . GLN A 1 318 ? -51.061 -7.575 8.942 1.00 58.78 318 GLN A CA 1
ATOM 2452 C C . GLN A 1 318 ? -50.325 -7.912 7.642 1.00 58.78 318 GLN A C 1
ATOM 2454 O O . GLN A 1 318 ? -49.197 -7.488 7.401 1.00 58.78 318 GLN A O 1
ATOM 2459 N N . VAL A 1 319 ? -51.033 -8.651 6.794 1.00 62.44 319 VAL A N 1
ATOM 2460 C CA . VAL A 1 319 ? -50.780 -8.831 5.366 1.00 62.44 319 VAL A CA 1
ATOM 2461 C C . VAL A 1 319 ? -50.859 -7.462 4.685 1.00 62.44 319 VAL A C 1
ATOM 2463 O O . VAL A 1 319 ? -51.935 -6.867 4.628 1.00 62.44 319 VAL A O 1
ATOM 2466 N N . VAL A 1 320 ? -49.736 -6.963 4.167 1.00 68.12 320 VAL A N 1
ATOM 2467 C CA . VAL A 1 320 ? -49.719 -5.837 3.225 1.00 68.12 320 VAL A CA 1
ATOM 2468 C C . VAL A 1 320 ? -49.352 -6.338 1.837 1.00 68.12 320 VAL A C 1
ATOM 2470 O O . VAL A 1 320 ? -48.355 -7.025 1.626 1.00 68.12 320 VAL A O 1
ATOM 2473 N N . ASP A 1 321 ? -50.260 -6.012 0.930 1.00 60.62 321 ASP A N 1
ATOM 2474 C CA . ASP A 1 321 ? -50.344 -6.405 -0.463 1.00 60.62 321 ASP A CA 1
ATOM 2475 C C . ASP A 1 321 ? -49.192 -5.829 -1.299 1.00 60.62 321 ASP A C 1
ATOM 2477 O O . ASP A 1 321 ? -48.796 -4.666 -1.170 1.00 60.62 321 ASP A O 1
ATOM 2481 N N . ALA A 1 322 ? -48.662 -6.679 -2.170 1.00 51.53 322 ALA A N 1
ATOM 2482 C CA . ALA A 1 322 ? -47.599 -6.382 -3.104 1.00 51.53 322 ALA A CA 1
ATOM 2483 C C . ALA A 1 322 ? -48.200 -5.758 -4.363 1.00 51.53 322 ALA A C 1
ATOM 2485 O O . ALA A 1 322 ? -48.868 -6.460 -5.109 1.00 51.53 322 ALA A O 1
ATOM 2486 N N . SER A 1 323 ? -47.932 -4.475 -4.637 1.00 59.97 323 SER A N 1
ATOM 2487 C CA . SER A 1 323 ? -48.048 -3.879 -5.986 1.00 59.97 323 SER A CA 1
ATOM 2488 C C . SER A 1 323 ? -47.555 -2.424 -6.030 1.00 59.97 323 SER A C 1
ATOM 2490 O O . SER A 1 323 ? -48.344 -1.507 -6.251 1.00 59.97 323 SER A O 1
ATOM 2492 N N . LYS A 1 324 ? -46.249 -2.169 -5.855 1.00 59.06 324 LYS A N 1
ATOM 2493 C CA . LYS A 1 324 ? -45.611 -0.998 -6.494 1.00 59.06 324 LYS A CA 1
ATOM 2494 C C . LYS A 1 324 ? -44.078 -1.082 -6.482 1.00 59.06 324 LYS A C 1
ATOM 2496 O O . LYS A 1 324 ? -43.500 -1.090 -5.398 1.00 59.06 324 LYS A O 1
ATOM 2501 N N . PRO A 1 325 ? -43.399 -1.093 -7.642 1.00 64.75 325 PRO A N 1
ATOM 2502 C CA . PRO A 1 325 ? -41.957 -0.885 -7.680 1.00 64.75 325 PRO A CA 1
ATOM 2503 C C . PRO A 1 325 ? -41.626 0.577 -7.311 1.00 64.75 325 PRO A C 1
ATOM 2505 O O . PRO A 1 325 ? -42.345 1.490 -7.741 1.00 64.75 325 PRO A O 1
ATOM 2508 N N . PRO A 1 326 ? -40.563 0.831 -6.526 1.00 66.19 326 PRO A N 1
ATOM 2509 C CA . PRO A 1 326 ? -40.080 2.182 -6.283 1.00 66.19 326 PRO A CA 1
ATOM 2510 C C . PRO A 1 326 ? -39.527 2.761 -7.590 1.00 66.19 326 PRO A C 1
ATOM 2512 O O . PRO A 1 326 ? -38.673 2.163 -8.241 1.00 66.19 326 PRO A O 1
ATOM 2515 N N . GLN A 1 327 ? -40.039 3.925 -7.992 1.00 60.75 327 GLN A N 1
ATOM 2516 C CA . GLN A 1 327 ? -39.467 4.679 -9.100 1.00 60.75 327 GLN A CA 1
ATOM 2517 C C . GLN A 1 327 ? -38.131 5.280 -8.662 1.00 60.75 327 GLN A C 1
ATOM 2519 O O . GLN A 1 327 ? -38.081 6.108 -7.754 1.00 60.75 327 GLN A O 1
ATOM 2524 N N . LEU A 1 328 ? -37.060 4.842 -9.322 1.00 52.59 328 LEU A N 1
ATOM 2525 C CA . LEU A 1 328 ? -35.738 5.452 -9.271 1.00 52.59 328 LEU A CA 1
ATOM 2526 C C . LEU A 1 328 ? -35.813 6.835 -9.925 1.00 52.59 328 LEU A C 1
ATOM 2528 O O . LEU A 1 328 ? -35.946 6.951 -11.141 1.00 52.59 328 LEU A O 1
ATOM 2532 N N . THR A 1 329 ? -35.729 7.890 -9.121 1.00 56.59 329 THR A N 1
ATOM 2533 C CA . THR A 1 329 ? -35.472 9.240 -9.622 1.00 56.59 329 THR A CA 1
ATOM 2534 C C . THR A 1 329 ? -33.968 9.405 -9.803 1.00 56.59 329 THR A C 1
ATOM 2536 O O . THR A 1 329 ? -33.229 9.576 -8.836 1.00 56.59 329 THR A O 1
ATOM 2539 N N . THR A 1 330 ? -33.515 9.329 -11.050 1.00 52.44 330 THR A N 1
ATOM 2540 C CA . THR A 1 330 ? -32.168 9.719 -11.470 1.00 52.44 330 THR A CA 1
ATOM 2541 C C . THR A 1 330 ? -32.056 11.243 -11.457 1.00 52.44 330 THR A C 1
ATOM 2543 O O . THR A 1 330 ? -32.528 11.910 -12.379 1.00 52.44 330 THR A O 1
ATOM 2546 N N . SER A 1 331 ? -31.434 11.801 -10.422 1.00 50.66 331 SER A N 1
ATOM 2547 C CA . SER A 1 331 ? -30.918 13.172 -10.446 1.00 50.66 331 SER A CA 1
ATOM 2548 C C . SER A 1 331 ? -29.478 13.121 -10.947 1.00 50.66 331 SER A C 1
ATOM 2550 O O . SER A 1 331 ? -28.560 12.833 -10.186 1.00 50.66 331 SER A O 1
ATOM 2552 N N . ALA A 1 332 ? -29.297 13.338 -12.250 1.00 46.25 332 ALA A N 1
ATOM 2553 C CA . ALA A 1 332 ? -27.988 13.531 -12.858 1.00 46.25 332 ALA A CA 1
ATOM 2554 C C . ALA A 1 332 ? -27.538 14.977 -12.606 1.00 46.25 332 ALA A C 1
ATOM 2556 O O . ALA A 1 332 ? -28.045 15.914 -13.225 1.00 46.25 332 ALA A O 1
ATOM 2557 N N . THR A 1 333 ? -26.602 15.159 -11.678 1.00 54.72 333 THR A N 1
ATOM 2558 C CA . THR A 1 333 ? -25.884 16.423 -11.506 1.00 54.72 333 THR A CA 1
ATOM 2559 C C . THR A 1 333 ? -24.701 16.407 -12.468 1.00 54.72 333 THR A C 1
ATOM 2561 O O . THR A 1 333 ? -23.721 15.705 -12.243 1.00 54.72 333 THR A O 1
ATOM 2564 N N . ASN A 1 334 ? -24.807 17.157 -13.567 1.00 51.78 334 ASN A N 1
ATOM 2565 C CA . ASN A 1 334 ? -23.673 17.457 -14.440 1.00 51.78 334 ASN A CA 1
ATOM 2566 C C . ASN A 1 334 ? -22.673 18.321 -13.661 1.00 51.78 334 ASN A C 1
ATOM 2568 O O . ASN A 1 334 ? -22.905 19.516 -13.470 1.00 51.78 334 ASN A O 1
ATOM 2572 N N . VAL A 1 335 ? -21.564 17.726 -13.225 1.00 51.06 335 VAL A N 1
ATOM 2573 C CA . VAL A 1 335 ? -20.383 18.465 -12.774 1.00 51.06 335 VAL A CA 1
ATOM 2574 C C . VAL A 1 335 ? -19.508 18.698 -14.003 1.00 51.06 335 VAL A C 1
ATOM 2576 O O . VAL A 1 335 ? -18.878 17.789 -14.532 1.00 51.06 335 VAL A O 1
ATOM 2579 N N . SER A 1 336 ? -19.547 19.930 -14.507 1.00 49.12 336 SER A N 1
ATOM 2580 C CA . SER A 1 336 ? -18.719 20.406 -15.613 1.00 49.12 336 SER A CA 1
ATOM 2581 C C . SER A 1 336 ? -17.389 20.911 -15.056 1.00 49.12 336 SER A C 1
ATOM 2583 O O . SER A 1 336 ? -17.309 22.042 -14.577 1.00 49.12 336 SER A O 1
ATOM 2585 N N . CYS A 1 337 ? -16.340 20.097 -15.136 1.00 51.81 337 CYS A N 1
ATOM 2586 C CA . CYS A 1 337 ? -14.975 20.505 -14.814 1.00 51.81 337 CYS A CA 1
ATOM 2587 C C . CYS A 1 337 ? -14.342 21.200 -16.030 1.00 51.81 337 CYS A C 1
ATOM 2589 O O . CYS A 1 337 ? -13.713 20.556 -16.862 1.00 51.81 337 CYS A O 1
ATOM 2591 N N . ASN A 1 338 ? -14.503 22.522 -16.138 1.00 51.16 338 ASN A N 1
ATOM 2592 C CA . ASN A 1 338 ? -13.649 23.343 -16.999 1.00 51.16 338 ASN A CA 1
ATOM 2593 C C . ASN A 1 338 ? -12.407 23.746 -16.197 1.00 51.16 338 ASN A C 1
ATOM 2595 O O . ASN A 1 338 ? -12.445 24.714 -15.440 1.00 51.16 338 ASN A O 1
ATOM 2599 N N . ALA A 1 339 ? -11.310 23.009 -16.361 1.00 51.00 339 ALA A N 1
ATOM 2600 C CA . ALA A 1 339 ? -9.988 23.466 -15.954 1.00 51.00 339 ALA A CA 1
ATOM 2601 C C . ALA A 1 339 ? -9.344 24.200 -17.141 1.00 51.00 339 ALA A C 1
ATOM 2603 O O . ALA A 1 339 ? -8.775 23.583 -18.038 1.00 51.00 339 ALA A O 1
ATOM 2604 N N . SER A 1 340 ? -9.473 25.530 -17.159 1.00 51.16 340 SER A N 1
ATOM 2605 C CA . SER A 1 340 ? -8.636 26.399 -17.990 1.00 51.16 340 SER A CA 1
ATOM 2606 C C . SER A 1 340 ? -7.220 26.397 -17.426 1.00 51.16 340 SER A C 1
ATOM 2608 O O . SER A 1 340 ? -6.986 26.902 -16.329 1.00 51.16 340 SER A O 1
ATOM 2610 N N . ILE A 1 341 ? -6.283 25.846 -18.190 1.00 58.59 341 ILE A N 1
ATOM 2611 C CA . ILE A 1 341 ? -4.849 25.947 -17.940 1.00 58.59 341 ILE A CA 1
ATOM 2612 C C . ILE A 1 341 ? -4.339 27.094 -18.820 1.00 58.59 341 ILE A C 1
ATOM 2614 O O . ILE A 1 341 ? -4.013 26.896 -19.988 1.00 58.59 341 ILE A O 1
ATOM 2618 N N . GLU A 1 342 ? -4.314 28.314 -18.285 1.00 57.03 342 GLU A N 1
ATOM 2619 C CA . GLU A 1 342 ? -3.531 29.404 -18.875 1.00 57.03 342 GLU A CA 1
ATOM 2620 C C . GLU A 1 342 ? -2.093 29.284 -18.360 1.00 57.03 342 GLU A C 1
ATOM 2622 O O . GLU A 1 342 ? -1.740 29.788 -17.297 1.00 57.03 342 GLU A O 1
ATOM 2627 N N . ALA A 1 343 ? -1.259 28.567 -19.112 1.00 57.16 343 ALA A N 1
ATOM 2628 C CA . ALA A 1 343 ? 0.187 28.617 -18.961 1.00 57.16 343 ALA A CA 1
ATOM 2629 C C . ALA A 1 343 ? 0.717 29.816 -19.761 1.00 57.16 343 ALA A C 1
ATOM 2631 O O . ALA A 1 343 ? 0.953 29.731 -20.965 1.00 57.16 343 ALA A O 1
ATOM 2632 N N . THR A 1 344 ? 0.895 30.956 -19.097 1.00 59.22 344 THR A N 1
ATOM 2633 C CA . THR A 1 344 ? 1.683 32.068 -19.636 1.00 59.22 344 THR A CA 1
ATOM 2634 C C . THR A 1 344 ? 3.163 31.759 -19.434 1.00 59.22 344 THR A C 1
ATOM 2636 O O . THR A 1 344 ? 3.706 31.946 -18.345 1.00 59.22 344 THR A O 1
ATOM 2639 N N . VAL A 1 345 ? 3.815 31.269 -20.486 1.00 61.06 345 VAL A N 1
ATOM 2640 C CA . VAL A 1 345 ? 5.276 31.234 -20.593 1.00 61.06 345 VAL A CA 1
ATOM 2641 C C . VAL A 1 345 ? 5.731 32.634 -21.005 1.00 61.06 345 VAL A C 1
ATOM 2643 O O . VAL A 1 345 ? 5.521 33.052 -22.141 1.00 61.06 345 VAL A O 1
ATOM 2646 N N . SER A 1 346 ? 6.312 33.375 -20.061 1.00 58.25 346 SER A N 1
ATOM 2647 C CA . SER A 1 346 ? 7.018 34.629 -20.336 1.00 58.25 346 SER A CA 1
ATOM 2648 C C . SER A 1 346 ? 8.444 34.270 -20.758 1.00 58.25 346 SER A C 1
ATOM 2650 O O . SER A 1 346 ? 9.271 33.905 -19.924 1.00 58.25 346 SER A O 1
ATOM 2652 N N . LEU A 1 347 ? 8.697 34.286 -22.067 1.00 64.12 347 LEU A N 1
ATOM 2653 C CA . LEU A 1 347 ? 10.036 34.260 -22.654 1.00 64.12 347 LEU A CA 1
ATOM 2654 C C . LEU A 1 347 ? 10.507 35.711 -22.773 1.00 64.12 347 LEU A C 1
ATOM 2656 O O . LEU A 1 347 ? 10.158 36.401 -23.730 1.00 64.12 347 LEU A O 1
ATOM 2660 N N . ASP A 1 348 ? 11.263 36.176 -21.782 1.00 70.12 348 ASP A N 1
ATOM 2661 C CA . ASP A 1 348 ? 12.031 37.413 -21.894 1.00 70.12 348 ASP A CA 1
ATOM 2662 C C . ASP A 1 348 ? 13.372 37.093 -22.569 1.00 70.12 348 ASP A C 1
ATOM 2664 O O . ASP A 1 348 ? 14.327 36.605 -21.963 1.00 70.12 348 ASP A O 1
ATOM 2668 N N . ASP A 1 349 ? 13.369 37.326 -23.878 1.00 62.84 349 ASP A N 1
ATOM 2669 C CA . ASP A 1 349 ? 14.497 37.320 -24.803 1.00 62.84 349 ASP A CA 1
ATOM 2670 C C . ASP A 1 349 ? 15.250 38.661 -24.639 1.00 62.84 349 ASP A C 1
ATOM 2672 O O . ASP A 1 349 ? 14.842 39.676 -25.204 1.00 62.84 349 ASP A O 1
ATOM 2676 N N . ASP A 1 350 ? 16.318 38.710 -23.830 1.00 68.62 350 ASP A N 1
ATOM 2677 C CA . ASP A 1 350 ? 17.259 39.846 -23.832 1.00 68.62 350 ASP A CA 1
ATOM 2678 C C . ASP A 1 350 ? 18.555 39.438 -24.539 1.00 68.62 350 ASP A C 1
ATOM 2680 O O . ASP A 1 350 ? 19.526 38.957 -23.954 1.00 68.62 350 ASP A O 1
ATOM 2684 N N . SER A 1 351 ? 18.529 39.606 -25.859 1.00 66.94 351 SER A N 1
ATOM 2685 C CA . SER A 1 351 ? 19.692 39.577 -26.735 1.00 66.94 351 SER A CA 1
ATOM 2686 C C . SER A 1 351 ? 20.204 41.012 -26.892 1.00 66.94 351 SER A C 1
ATOM 2688 O O . SER A 1 351 ? 19.784 41.743 -27.790 1.00 66.94 351 SER A O 1
ATOM 2690 N N . THR A 1 352 ? 21.110 41.444 -26.010 1.00 68.25 352 THR A N 1
ATOM 2691 C CA . THR A 1 352 ? 21.815 42.721 -26.185 1.00 68.25 352 THR A CA 1
ATOM 2692 C C . THR A 1 352 ? 23.135 42.502 -26.926 1.00 68.25 352 THR A C 1
ATOM 2694 O O . THR A 1 352 ? 24.086 41.896 -26.432 1.00 68.25 352 THR A O 1
ATOM 2697 N N . ALA A 1 353 ? 23.136 43.008 -28.158 1.00 66.50 353 ALA A N 1
ATOM 2698 C CA . ALA A 1 353 ? 24.216 43.027 -29.126 1.00 66.50 353 ALA A CA 1
ATOM 2699 C C . ALA A 1 353 ? 25.472 43.778 -28.649 1.00 66.50 353 ALA A C 1
ATOM 2701 O O . ALA A 1 353 ? 25.416 44.709 -27.847 1.00 66.50 353 ALA A O 1
ATOM 2702 N N . GLY A 1 354 ? 26.605 43.368 -29.220 1.00 54.91 354 GLY A N 1
ATOM 2703 C CA . GLY A 1 354 ? 27.920 43.942 -28.982 1.00 54.91 354 GLY A CA 1
ATOM 2704 C C . GLY A 1 354 ? 28.111 45.387 -29.448 1.00 54.91 354 GLY A C 1
ATOM 2705 O O . GLY A 1 354 ? 27.348 45.944 -30.237 1.00 54.91 354 GLY A O 1
ATOM 2706 N N . GLY A 1 355 ? 29.216 45.950 -28.968 1.00 68.00 355 GLY A N 1
ATOM 2707 C CA . GLY A 1 355 ? 29.745 47.247 -29.350 1.00 68.00 355 GLY A CA 1
ATOM 2708 C C . GLY A 1 355 ? 31.084 47.490 -28.655 1.00 68.00 355 GLY A C 1
ATOM 2709 O O . GLY A 1 355 ? 31.090 47.790 -27.467 1.00 68.00 355 GLY A O 1
ATOM 2710 N N . GLU A 1 356 ? 32.148 47.378 -29.459 1.00 62.72 356 GLU A N 1
ATOM 2711 C CA . GLU A 1 356 ? 33.568 47.754 -29.251 1.00 62.72 356 GLU A CA 1
ATOM 2712 C C . GLU A 1 356 ? 34.513 46.822 -28.475 1.00 62.72 356 GLU A C 1
ATOM 2714 O O . GLU A 1 356 ? 34.263 46.480 -27.298 1.00 62.72 356 GLU A O 1
#

Foldseek 3Di:
DPPPVVLQQQQPDPVLLVQLCCCQVVVDCVCVVPDFQLVNLVSLLCLQLPRCCCRQLVDDCPPCVVLSVLSVVLSVLCCVQANVVRFAAQLNSVSSNCSRHVVVPDPSNPSVVSSVSSCVRSPGRDTHDDCVVVPPPPPDDDDDDDDPPPPVPDDDVPDDPPPPPVVVVVVVVVVVVCCVVVPVPVPVPPPPVVVVVVVVVPPDDDDDDDDDDDDDDDDDDDDDDDDDDDDDDDDDDDDDDDDDDDDDDDDDDDDDDDDDDDDDDDDDDDDDDDDDDDDDDDDDDDDDDDDDDDDDDDDDDDDDDDDDDDDDDDDDDDDDDDDDDDDDDDPDDDDDDDDDDPDDDDDPDDDDDDDD

Sequence (356 aa):
MQSGEESRLGIKCASLHEELTQIVIDQDVGPLQRVPASEFLARLVEHMGQTIPREVFGAEAETGTRDLERLGAIVAYIDENFAAQNVLPFTIQRICELCYHPLHYFRVGELRKFVNALEKVCYVRSSWSAGYGAVPSPAEGTPTREASVDVSMSKIPWLPDDGGRDLRQFIEKIESIVSVNFGYEDDEDEGRDAAIQEYYDNEGAGDDEDDDQDYVDEDSATSEDEEEDVEEEEEEEGPEPEVGLEPVHAESAPEECVGTNKRTTAEREDCHMQPCAAAHSTDGAHPCGLKRSKLQEDGATMASPPDIVAEGGSHDPQVVDASKPPQLTTSATNVSCNASIEATVSLDDDSTAGGE

pLDDT: mean 71.23, std 18.61, range [42.84, 98.62]

Radius of gyration: 35.15 Å; chains: 1; bounding box: 86×96×98 Å